Protein AF-A0A2N5A9V5-F1 (afdb_monomer_lite)

Sequence (189 aa):
NNNYSNNHGIEGLDANLAVIERRRASVHALLTTLLLAQGTPMLLAGDEQGHSQHGNNNAYCQDNALTWLDWRQANPGLTAFTAALIHLRRRIPALTRNRWWQEGDGNVRWLNRNAQPLTAGEWQQGAACMQIQLSDRWLLTLNATAEVVDMVLPEGEWRAVPPFAGEDNPVIMAVWHGPAHGVCVFQRS

Structure (mmCIF, N/CA/C/O backbone):
data_AF-A0A2N5A9V5-F1
#
_entry.id   AF-A0A2N5A9V5-F1
#
loop_
_atom_site.group_PDB
_atom_site.id
_atom_site.type_symbol
_atom_site.label_atom_id
_atom_site.label_alt_id
_atom_site.label_comp_id
_atom_site.label_asym_id
_atom_site.label_entity_id
_atom_site.label_seq_id
_atom_site.pdbx_PDB_ins_code
_atom_site.Cartn_x
_atom_site.Cartn_y
_atom_site.Cartn_z
_atom_site.occupancy
_atom_site.B_iso_or_equiv
_atom_site.auth_seq_id
_atom_site.auth_comp_id
_atom_site.auth_asym_id
_atom_site.auth_atom_id
_atom_site.pdbx_PDB_model_num
ATOM 1 N N . ASN A 1 1 ? 3.717 18.603 -16.916 1.00 51.59 1 ASN A N 1
ATOM 2 C CA . ASN A 1 1 ? 4.355 17.274 -16.885 1.00 51.59 1 ASN A CA 1
ATOM 3 C C . ASN A 1 1 ? 4.807 17.019 -15.455 1.00 51.59 1 ASN A C 1
ATOM 5 O O . ASN A 1 1 ? 5.891 17.451 -15.100 1.00 51.59 1 ASN A O 1
ATOM 9 N N . ASN A 1 2 ? 3.939 16.441 -14.617 1.00 86.75 2 ASN A N 1
ATOM 10 C CA . ASN A 1 2 ? 4.207 16.203 -13.193 1.00 86.75 2 ASN A CA 1
ATOM 11 C C . ASN A 1 2 ? 3.883 14.737 -12.880 1.00 86.75 2 ASN A C 1
ATOM 13 O O . ASN A 1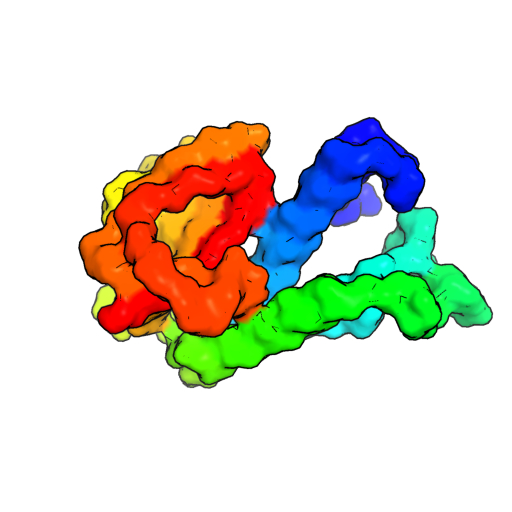 2 ? 2.712 14.380 -12.801 1.00 86.75 2 ASN A O 1
ATOM 17 N N . ASN A 1 3 ? 4.909 13.897 -12.729 1.00 92.62 3 ASN A N 1
ATOM 18 C CA . ASN A 1 3 ? 4.742 12.468 -12.439 1.00 92.62 3 ASN A CA 1
ATOM 19 C C . ASN A 1 3 ? 4.599 12.157 -10.945 1.00 92.62 3 ASN A C 1
ATOM 21 O O . ASN A 1 3 ? 4.159 11.065 -10.609 1.00 92.62 3 ASN A O 1
ATOM 25 N N . TYR A 1 4 ? 4.996 13.084 -10.063 1.00 95.75 4 TYR A N 1
ATOM 26 C CA . TYR A 1 4 ? 5.071 12.860 -8.610 1.00 95.75 4 TYR A CA 1
ATOM 27 C C . TYR A 1 4 ? 5.846 11.577 -8.234 1.00 95.75 4 TYR A C 1
ATOM 29 O O . TYR A 1 4 ? 5.558 10.928 -7.234 1.00 95.75 4 TYR A O 1
ATOM 37 N N . SER A 1 5 ? 6.837 11.212 -9.055 1.00 96.19 5 SER A N 1
ATOM 38 C CA . SER A 1 5 ?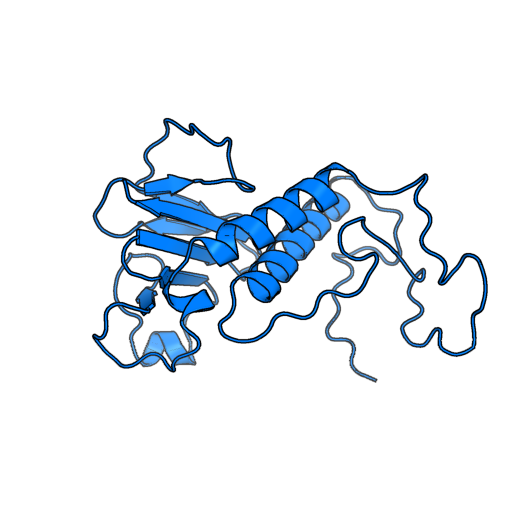 7.684 10.032 -8.890 1.00 96.19 5 SER A CA 1
ATOM 39 C C . SER A 1 5 ? 8.911 10.324 -8.026 1.00 96.19 5 SER A C 1
ATOM 41 O O . SER A 1 5 ? 9.395 11.454 -7.974 1.00 96.19 5 SER A O 1
ATOM 43 N N . ASN A 1 6 ? 9.472 9.282 -7.412 1.00 96.44 6 ASN A N 1
ATOM 44 C CA . ASN A 1 6 ? 10.742 9.336 -6.692 1.00 96.44 6 ASN A CA 1
ATOM 45 C C . ASN A 1 6 ? 11.619 8.156 -7.135 1.00 96.44 6 ASN A C 1
ATOM 47 O O . ASN A 1 6 ? 11.206 7.005 -7.029 1.00 96.44 6 ASN A O 1
ATOM 51 N N . ASN A 1 7 ? 12.826 8.425 -7.637 1.00 96.94 7 ASN A N 1
ATOM 52 C CA . ASN A 1 7 ? 13.757 7.389 -8.102 1.00 96.94 7 ASN A CA 1
ATOM 53 C C . ASN A 1 7 ? 14.582 6.757 -6.956 1.00 96.94 7 ASN A C 1
ATOM 55 O O . ASN A 1 7 ? 15.383 5.845 -7.181 1.00 96.94 7 ASN A O 1
ATOM 59 N N . HIS A 1 8 ? 14.365 7.214 -5.717 1.00 96.44 8 HIS A N 1
ATOM 60 C CA . HIS A 1 8 ? 15.070 6.811 -4.498 1.00 96.44 8 HIS A CA 1
ATOM 61 C C . HIS A 1 8 ? 16.584 7.098 -4.521 1.00 96.44 8 HIS A C 1
ATOM 63 O O . HIS A 1 8 ? 17.344 6.511 -3.747 1.00 96.44 8 HIS A O 1
ATOM 69 N N . GLY A 1 9 ? 17.021 8.035 -5.367 1.00 96.38 9 GLY A N 1
ATOM 70 C CA . GLY A 1 9 ? 18.383 8.569 -5.424 1.00 96.38 9 GLY A CA 1
ATOM 71 C C . GLY A 1 9 ? 19.232 8.089 -6.603 1.00 96.38 9 GLY A C 1
ATOM 72 O O . GLY A 1 9 ? 20.320 8.621 -6.794 1.00 96.38 9 GLY A O 1
ATOM 73 N N . ILE A 1 10 ? 18.768 7.114 -7.392 1.00 97.62 10 ILE A N 1
ATOM 74 C CA . ILE A 1 10 ? 19.461 6.624 -8.597 1.00 97.62 10 ILE A CA 1
ATOM 75 C C . ILE A 1 10 ? 18.451 6.590 -9.744 1.00 97.62 10 ILE A C 1
ATOM 77 O O . ILE A 1 10 ? 17.345 6.099 -9.556 1.00 97.62 10 ILE A O 1
ATOM 81 N N . GLU A 1 11 ? 18.802 7.116 -10.914 1.00 97.69 11 GLU A N 1
ATOM 82 C CA . GLU A 1 11 ? 17.937 7.077 -12.100 1.00 97.69 11 GLU A CA 1
ATOM 83 C C . GLU A 1 11 ? 17.996 5.701 -12.781 1.00 97.69 11 GLU A C 1
ATOM 85 O O . GLU A 1 11 ? 19.065 5.101 -12.872 1.00 97.69 11 GLU A O 1
ATOM 90 N N . GLY A 1 12 ? 16.859 5.203 -13.277 1.00 96.31 12 GLY A N 1
ATOM 91 C CA . GLY A 1 12 ? 16.775 3.896 -13.941 1.00 96.31 12 GLY A CA 1
ATOM 92 C C . GLY A 1 12 ? 16.610 2.695 -12.997 1.00 96.31 12 GLY A C 1
ATOM 93 O O . GLY A 1 12 ? 16.495 2.831 -11.774 1.00 96.31 12 GLY A O 1
ATOM 94 N N . LEU A 1 13 ? 16.531 1.495 -13.588 1.00 95.06 13 LEU A N 1
ATOM 95 C CA . LEU A 1 13 ? 16.258 0.243 -12.866 1.00 95.06 13 LEU A CA 1
ATOM 96 C C . LEU A 1 13 ? 17.477 -0.272 -12.092 1.00 95.06 13 LEU A C 1
ATOM 98 O O . LEU A 1 13 ? 17.318 -0.727 -10.959 1.00 95.06 13 LEU A O 1
ATOM 102 N N . ASP A 1 14 ? 18.671 -0.144 -12.670 1.00 95.81 14 ASP A N 1
ATOM 103 C CA . ASP A 1 14 ? 19.914 -0.619 -12.070 1.00 95.81 14 ASP A CA 1
ATOM 104 C C . ASP A 1 14 ? 20.310 0.247 -10.874 1.00 95.81 14 ASP A C 1
ATOM 106 O O . ASP A 1 14 ? 20.509 1.458 -10.982 1.00 95.81 14 ASP A O 1
ATOM 110 N N . ALA A 1 15 ? 20.419 -0.376 -9.705 1.00 96.56 15 ALA A N 1
ATOM 111 C CA . ALA A 1 15 ? 20.756 0.313 -8.472 1.00 96.56 15 ALA A CA 1
ATOM 112 C C . ALA A 1 15 ? 21.386 -0.645 -7.455 1.00 96.56 15 ALA A C 1
ATOM 114 O O . ALA A 1 15 ? 21.300 -1.867 -7.573 1.00 96.56 15 ALA A O 1
ATOM 115 N N . ASN A 1 16 ? 22.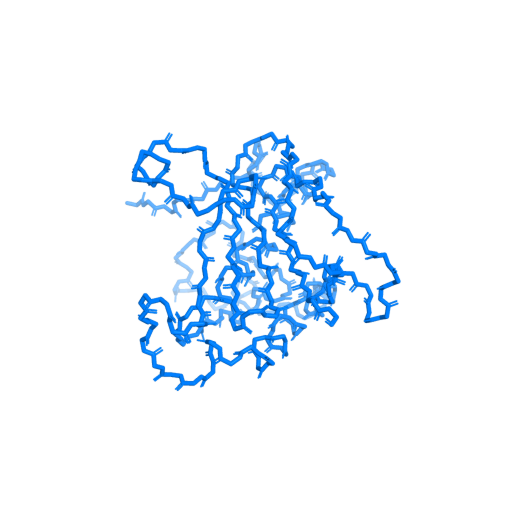008 -0.085 -6.417 1.00 97.75 16 ASN A N 1
ATOM 116 C CA . ASN A 1 16 ? 22.479 -0.887 -5.292 1.00 97.75 16 ASN A CA 1
ATOM 117 C C . ASN A 1 16 ? 21.303 -1.465 -4.478 1.00 97.75 16 ASN A C 1
ATOM 119 O O . ASN A 1 16 ? 20.179 -0.956 -4.519 1.00 97.75 16 ASN A O 1
ATOM 123 N N . LEU A 1 17 ? 21.585 -2.507 -3.689 1.00 97.12 17 LEU A N 1
ATOM 124 C CA . LEU A 1 17 ? 20.574 -3.212 -2.896 1.00 97.12 17 LEU A CA 1
ATOM 125 C C . LEU A 1 17 ? 19.780 -2.268 -1.976 1.00 97.12 17 LEU A C 1
ATOM 127 O O . LEU A 1 17 ? 18.565 -2.383 -1.887 1.00 97.12 17 LEU A O 1
ATOM 131 N N . ALA A 1 18 ? 20.432 -1.282 -1.354 1.00 96.06 18 ALA A N 1
ATOM 132 C CA . ALA A 1 18 ? 19.762 -0.338 -0.459 1.00 96.06 18 ALA A CA 1
ATOM 133 C C . ALA A 1 18 ? 18.699 0.523 -1.174 1.00 96.06 18 ALA A C 1
ATOM 135 O O . ALA A 1 18 ? 17.658 0.842 -0.600 1.00 96.06 18 ALA A O 1
ATOM 136 N N . VAL A 1 19 ? 18.929 0.909 -2.431 1.00 96.75 19 VAL A N 1
ATOM 137 C CA . VAL A 1 19 ? 17.927 1.612 -3.249 1.00 96.75 19 VAL A CA 1
ATOM 138 C C . VAL A 1 19 ? 16.804 0.663 -3.667 1.00 96.75 19 VAL A C 1
ATOM 140 O O . VAL A 1 19 ? 15.638 1.044 -3.574 1.00 96.75 19 VAL A O 1
ATOM 143 N N . ILE A 1 20 ? 17.132 -0.570 -4.064 1.00 96.69 20 ILE A N 1
ATOM 144 C CA . ILE A 1 20 ? 16.143 -1.588 -4.453 1.00 96.69 20 ILE A CA 1
ATOM 145 C C . ILE A 1 20 ? 15.184 -1.899 -3.296 1.00 96.69 20 ILE A C 1
ATOM 147 O O . ILE A 1 20 ? 13.972 -1.913 -3.499 1.00 96.69 20 ILE A O 1
ATOM 151 N N . GLU A 1 21 ? 15.695 -2.083 -2.078 1.00 95.69 21 GLU A N 1
ATOM 152 C CA . GLU A 1 21 ? 14.867 -2.356 -0.896 1.00 95.69 21 GLU A CA 1
ATOM 153 C C . GLU A 1 21 ? 13.947 -1.178 -0.546 1.00 95.69 21 GLU A C 1
ATOM 155 O O . GLU A 1 21 ? 12.766 -1.376 -0.258 1.00 95.69 21 GLU A O 1
ATOM 160 N N . ARG A 1 22 ? 14.438 0.066 -0.651 1.00 95.81 22 ARG A N 1
ATOM 161 C CA . ARG A 1 22 ? 13.599 1.259 -0.438 1.00 95.81 22 ARG A CA 1
ATOM 162 C C . ARG A 1 22 ? 12.501 1.392 -1.494 1.00 95.81 22 ARG A C 1
ATOM 164 O O . ARG A 1 22 ? 11.366 1.700 -1.144 1.00 95.81 22 ARG A O 1
ATOM 171 N N . ARG A 1 23 ? 12.810 1.114 -2.766 1.00 96.94 23 ARG A N 1
ATOM 172 C CA . ARG A 1 23 ? 11.806 1.070 -3.843 1.00 96.94 23 ARG A CA 1
ATOM 173 C C . ARG A 1 23 ? 10.769 -0.018 -3.578 1.00 96.94 23 ARG A C 1
ATOM 175 O O . ARG A 1 23 ? 9.580 0.249 -3.702 1.00 96.94 23 ARG A O 1
ATOM 182 N N . ARG A 1 24 ? 11.197 -1.215 -3.155 1.00 96.38 24 ARG A N 1
ATOM 183 C CA . ARG A 1 24 ? 10.288 -2.314 -2.788 1.00 96.38 24 ARG A CA 1
ATOM 184 C C . ARG A 1 24 ? 9.338 -1.902 -1.665 1.00 96.38 24 ARG A C 1
ATOM 186 O O . ARG A 1 24 ? 8.142 -2.146 -1.780 1.00 96.38 24 ARG A O 1
ATOM 193 N N . ALA A 1 25 ? 9.845 -1.242 -0.622 1.00 95.81 25 ALA A N 1
ATOM 194 C CA . ALA A 1 25 ? 9.013 -0.734 0.467 1.00 95.81 25 ALA A CA 1
ATOM 195 C C . ALA A 1 25 ? 7.935 0.238 -0.042 1.00 95.81 25 ALA A C 1
ATOM 197 O O . ALA A 1 25 ? 6.759 0.073 0.282 1.00 95.81 25 ALA A O 1
ATOM 198 N N . SER A 1 26 ? 8.299 1.187 -0.911 1.00 96.69 26 SER A N 1
ATOM 199 C CA . SER A 1 26 ? 7.331 2.114 -1.509 1.00 96.69 26 SER A CA 1
ATOM 200 C C . SER A 1 26 ? 6.347 1.438 -2.464 1.00 96.69 26 SER A C 1
ATOM 202 O O . SER A 1 26 ? 5.168 1.775 -2.435 1.00 96.69 26 SER A O 1
ATOM 204 N N . VAL A 1 27 ? 6.775 0.449 -3.254 1.00 97.88 27 VAL A N 1
ATOM 205 C CA . VAL A 1 27 ? 5.871 -0.362 -4.090 1.00 97.88 27 VAL A CA 1
ATOM 206 C C . VAL A 1 27 ? 4.843 -1.086 -3.219 1.00 97.88 27 VAL A C 1
ATOM 208 O O . VAL A 1 27 ? 3.646 -1.006 -3.488 1.00 97.88 27 VAL A O 1
ATOM 211 N N . HIS A 1 28 ? 5.278 -1.731 -2.133 1.00 98.06 28 HIS A N 1
ATOM 212 C CA . HIS A 1 28 ? 4.368 -2.376 -1.186 1.00 98.06 28 HIS A CA 1
ATOM 213 C C . HIS A 1 28 ? 3.408 -1.366 -0.540 1.00 98.06 28 HIS A C 1
ATOM 215 O O . HIS A 1 28 ? 2.215 -1.652 -0.426 1.00 98.06 28 HIS A O 1
ATOM 221 N N . ALA A 1 29 ? 3.888 -0.176 -0.165 1.00 98.12 29 ALA A N 1
ATOM 222 C CA . ALA A 1 29 ? 3.056 0.891 0.389 1.00 98.12 29 ALA A CA 1
ATOM 223 C C . ALA A 1 29 ? 1.998 1.398 -0.602 1.00 98.12 29 ALA A C 1
ATOM 225 O O . ALA A 1 29 ? 0.825 1.523 -0.239 1.00 98.12 29 ALA A O 1
ATOM 226 N N . LEU A 1 30 ? 2.377 1.626 -1.862 1.00 98.50 30 LEU A N 1
ATOM 227 C CA . LEU A 1 30 ? 1.472 2.076 -2.920 1.00 98.50 30 LEU A CA 1
ATOM 228 C C . LEU A 1 30 ? 0.416 1.015 -3.254 1.00 98.50 30 LEU A C 1
ATOM 230 O O . LEU A 1 30 ? -0.772 1.334 -3.282 1.00 98.50 30 LEU A O 1
ATOM 234 N N . LEU A 1 31 ? 0.816 -0.251 -3.419 1.00 98.81 31 LEU A N 1
ATOM 235 C CA . LEU A 1 31 ? -0.113 -1.361 -3.662 1.00 98.81 31 LEU A CA 1
ATOM 236 C C . LEU A 1 31 ? -1.081 -1.567 -2.494 1.00 98.81 31 LEU A C 1
ATOM 238 O O . LEU A 1 31 ? -2.276 -1.763 -2.709 1.00 98.81 31 LEU A O 1
ATOM 242 N N . THR A 1 32 ? -0.588 -1.482 -1.256 1.00 98.75 32 THR A N 1
ATOM 243 C CA . THR A 1 32 ? -1.434 -1.597 -0.059 1.00 98.75 32 THR A CA 1
ATOM 244 C C . THR A 1 32 ? -2.447 -0.462 -0.001 1.00 98.75 32 THR A C 1
ATOM 246 O O . THR A 1 32 ? -3.629 -0.709 0.225 1.00 98.75 32 THR A O 1
ATOM 249 N N . THR A 1 33 ? -2.008 0.770 -0.267 1.00 98.50 33 THR A N 1
ATOM 250 C CA . THR A 1 33 ? -2.886 1.946 -0.301 1.00 98.50 33 THR A CA 1
ATOM 251 C C . THR A 1 33 ? -3.965 1.794 -1.372 1.00 98.50 33 THR A C 1
ATOM 253 O O . THR A 1 33 ? -5.145 1.952 -1.071 1.00 98.50 33 THR A O 1
ATOM 256 N N . LEU A 1 34 ? -3.588 1.412 -2.598 1.00 98.75 34 LEU A N 1
ATOM 257 C CA . LEU A 1 34 ? -4.522 1.177 -3.702 1.00 98.75 34 LEU A CA 1
ATOM 258 C C . LEU A 1 34 ? -5.566 0.112 -3.345 1.00 98.75 34 LEU A C 1
ATOM 260 O O . LEU A 1 34 ? -6.767 0.334 -3.491 1.00 98.75 34 LEU A O 1
ATOM 264 N N . LEU A 1 35 ? -5.113 -1.055 -2.887 1.00 98.81 35 LEU A N 1
ATOM 265 C CA . LEU A 1 35 ? -5.972 -2.225 -2.713 1.00 98.81 35 LEU A CA 1
ATOM 266 C C . LEU A 1 35 ? -6.780 -2.196 -1.414 1.00 98.81 35 LEU A C 1
ATOM 268 O O . LEU A 1 35 ? -7.804 -2.878 -1.332 1.00 98.81 35 LEU A O 1
ATOM 272 N N . LEU A 1 36 ? -6.380 -1.408 -0.413 1.00 98.75 36 LEU A N 1
ATOM 273 C CA . LEU A 1 36 ? -7.073 -1.313 0.876 1.00 98.75 36 LEU A CA 1
ATOM 274 C C . LEU A 1 36 ? -7.785 0.030 1.114 1.00 98.75 36 LEU A C 1
ATOM 276 O O . LEU A 1 36 ? -8.416 0.198 2.154 1.00 98.75 36 LEU A O 1
ATOM 280 N N . ALA A 1 37 ? -7.788 0.950 0.145 1.00 98.31 37 ALA A N 1
ATOM 281 C CA . ALA A 1 37 ? -8.641 2.140 0.183 1.00 98.31 37 ALA A CA 1
ATOM 282 C C . ALA A 1 37 ? -10.132 1.802 -0.025 1.00 98.31 37 ALA A C 1
ATOM 284 O O . ALA A 1 37 ? -10.493 0.807 -0.667 1.00 98.31 37 ALA A O 1
ATOM 285 N N . GLN A 1 38 ? -11.035 2.636 0.496 1.00 98.31 38 GLN A N 1
ATOM 286 C CA . GLN A 1 38 ? -12.462 2.550 0.166 1.00 98.31 38 GLN A CA 1
ATOM 287 C C . GLN A 1 38 ? -12.688 2.901 -1.312 1.00 98.31 38 GLN A C 1
ATOM 289 O O . GLN A 1 38 ? -12.066 3.820 -1.835 1.00 98.31 38 GLN A O 1
ATOM 294 N N . GLY A 1 39 ? -13.594 2.183 -1.981 1.00 97.56 39 GLY A N 1
ATOM 295 C CA . GLY A 1 39 ? -13.926 2.397 -3.393 1.00 97.56 39 GLY A CA 1
ATOM 296 C C . GLY A 1 39 ? -13.654 1.171 -4.265 1.00 97.56 39 GLY A C 1
ATOM 297 O O . GLY A 1 39 ? -13.566 0.045 -3.766 1.00 97.56 39 GLY A O 1
ATOM 298 N N . THR A 1 40 ? -13.536 1.392 -5.574 1.00 98.31 40 THR A N 1
ATOM 299 C CA . THR A 1 40 ? -13.241 0.338 -6.555 1.00 98.31 40 THR A CA 1
ATOM 300 C C . THR A 1 40 ? -11.776 0.450 -6.979 1.00 98.31 40 THR A C 1
ATOM 302 O O . THR A 1 40 ? -11.453 1.366 -7.735 1.00 98.31 40 THR A O 1
ATOM 305 N N . PRO A 1 41 ? -10.876 -0.424 -6.491 1.00 98.56 41 PRO A N 1
ATOM 306 C CA . PRO A 1 41 ? -9.476 -0.387 -6.893 1.00 98.56 41 PRO A CA 1
ATOM 307 C C . PRO A 1 41 ? -9.324 -0.839 -8.350 1.00 98.56 41 PRO A C 1
ATOM 309 O O . PRO A 1 41 ? -9.962 -1.801 -8.777 1.00 98.56 41 PRO A O 1
ATOM 312 N N . MET A 1 42 ? -8.443 -0.170 -9.090 1.00 98.75 42 MET A N 1
ATOM 313 C CA . MET A 1 42 ? -8.048 -0.545 -10.447 1.00 98.75 42 MET A CA 1
ATOM 314 C C . MET A 1 42 ? -6.534 -0.740 -10.468 1.00 98.75 42 MET A C 1
ATOM 316 O O . MET A 1 42 ? -5.792 0.193 -10.178 1.00 98.75 42 MET A O 1
ATOM 320 N N . LEU A 1 43 ? -6.096 -1.958 -10.779 1.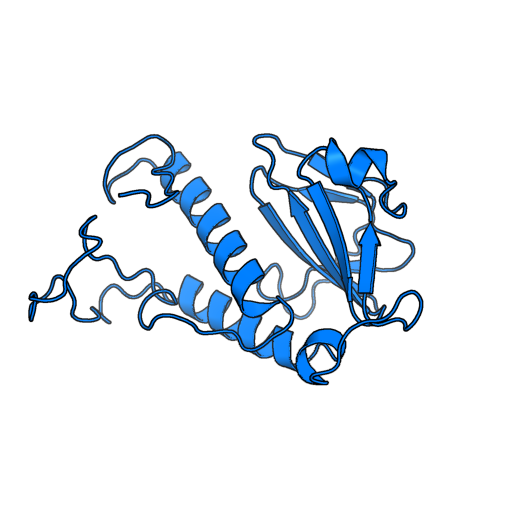00 98.75 43 LEU A N 1
ATOM 321 C CA . LEU A 1 43 ? -4.686 -2.325 -10.879 1.00 98.75 43 LEU A CA 1
ATOM 322 C C . LEU A 1 43 ? -4.270 -2.332 -12.353 1.00 98.75 43 LEU A C 1
ATOM 324 O O . LEU A 1 43 ? -4.981 -2.901 -13.185 1.00 98.75 43 LEU A O 1
ATOM 328 N N . LEU A 1 44 ? -3.137 -1.707 -12.672 1.00 98.69 44 LEU A N 1
ATOM 329 C CA . LEU A 1 44 ? -2.546 -1.772 -14.005 1.00 98.69 44 LEU A CA 1
ATOM 330 C C . LEU A 1 44 ? -1.886 -3.142 -14.196 1.00 98.69 44 LEU A C 1
ATOM 332 O O . LEU A 1 44 ? -1.077 -3.559 -13.373 1.00 98.69 44 LEU A O 1
ATOM 336 N N . ALA A 1 45 ? -2.224 -3.834 -15.285 1.00 98.56 45 ALA A N 1
ATOM 337 C CA . ALA A 1 45 ? -1.630 -5.132 -15.583 1.00 98.56 45 ALA A CA 1
ATOM 338 C C . ALA A 1 45 ? -0.105 -5.012 -15.724 1.00 98.56 45 ALA A C 1
ATOM 340 O O . ALA A 1 45 ? 0.389 -4.186 -16.495 1.00 98.56 45 ALA A O 1
ATOM 341 N N . GLY A 1 46 ? 0.625 -5.851 -14.992 1.00 98.25 46 GLY A N 1
ATOM 342 C CA . GLY A 1 46 ? 2.082 -5.846 -14.942 1.00 98.25 46 GLY A CA 1
ATOM 343 C C . GLY A 1 46 ? 2.660 -5.240 -13.660 1.00 98.25 46 GLY A C 1
ATOM 344 O O . GLY A 1 46 ? 3.775 -5.612 -13.281 1.00 98.25 46 GLY A O 1
ATOM 345 N N . ASP A 1 47 ? 1.926 -4.373 -12.956 1.00 98.56 47 ASP A N 1
ATOM 346 C CA . ASP A 1 47 ? 2.392 -3.789 -11.688 1.00 98.56 47 ASP A CA 1
ATOM 347 C C . ASP A 1 47 ? 2.598 -4.873 -10.619 1.00 98.56 47 ASP A C 1
ATOM 349 O O . ASP A 1 47 ? 3.540 -4.809 -9.830 1.00 98.56 47 ASP A O 1
ATOM 353 N N . GLU A 1 48 ? 1.782 -5.929 -10.642 1.00 98.62 48 GLU A N 1
ATOM 354 C CA . GLU A 1 48 ? 1.880 -7.086 -9.749 1.00 98.62 48 GLU A CA 1
ATOM 355 C C . GLU A 1 48 ? 3.153 -7.918 -9.942 1.00 98.62 48 GLU A C 1
ATOM 357 O O . GLU A 1 48 ? 3.458 -8.775 -9.117 1.00 98.62 48 GLU A O 1
ATOM 362 N N . GLN A 1 49 ? 3.897 -7.704 -11.025 1.00 97.38 49 GLN A N 1
ATOM 363 C CA . GLN A 1 49 ? 5.114 -8.455 -11.342 1.00 97.38 49 GLN A CA 1
ATOM 364 C C . GLN A 1 49 ? 6.340 -7.560 -11.556 1.00 97.38 49 GLN A C 1
ATOM 366 O O . GLN A 1 49 ? 7.420 -8.083 -11.823 1.00 97.38 49 GLN A O 1
ATOM 371 N N . GLY A 1 50 ? 6.195 -6.238 -11.400 1.00 97.25 50 GLY A N 1
ATOM 372 C CA . GLY A 1 50 ? 7.285 -5.272 -11.555 1.00 97.25 50 GLY A CA 1
ATOM 373 C C . GLY A 1 50 ? 7.568 -4.880 -13.006 1.00 97.25 50 GLY A C 1
ATOM 374 O O . GLY A 1 50 ? 8.720 -4.626 -13.353 1.00 97.25 50 GLY A O 1
ATOM 375 N N . HIS A 1 51 ? 6.538 -4.852 -13.857 1.00 97.88 51 HIS A N 1
ATOM 376 C CA . HIS A 1 51 ? 6.648 -4.385 -15.239 1.00 97.88 51 HIS A CA 1
ATOM 377 C C . HIS A 1 51 ? 7.203 -2.952 -15.310 1.00 97.88 51 HIS A C 1
ATOM 379 O O . HIS A 1 51 ? 6.885 -2.099 -14.483 1.00 97.88 51 HIS A O 1
ATOM 385 N N . SER A 1 52 ? 8.036 -2.680 -16.315 1.00 97.06 52 SER A N 1
ATOM 386 C CA . SER A 1 52 ? 8.680 -1.383 -16.501 1.00 97.06 52 SER A CA 1
ATOM 387 C C . SER A 1 52 ? 8.670 -0.973 -17.964 1.00 97.06 52 SER A C 1
ATOM 389 O O . SER A 1 52 ? 9.059 -1.742 -18.833 1.00 97.06 52 SER A O 1
ATOM 391 N N . GLN A 1 53 ? 8.330 0.291 -18.208 1.00 97.81 53 GLN A N 1
ATOM 392 C CA . GLN A 1 53 ? 8.489 0.951 -19.507 1.00 97.81 53 GLN A CA 1
ATOM 393 C C . GLN A 1 53 ? 9.810 1.736 -19.589 1.00 97.81 53 GLN A C 1
ATOM 395 O O . GLN A 1 53 ? 9.915 2.717 -20.323 1.00 97.81 53 GLN A O 1
ATOM 400 N N . HIS A 1 54 ? 10.814 1.359 -18.786 1.00 96.94 54 HIS A N 1
ATOM 401 C CA . HIS A 1 54 ? 12.153 1.967 -18.755 1.00 96.94 54 HIS A CA 1
ATOM 402 C C . HIS A 1 54 ? 12.144 3.507 -18.659 1.00 96.94 54 HIS A C 1
ATOM 404 O O . HIS A 1 54 ? 12.946 4.193 -19.287 1.00 96.94 54 HIS A O 1
ATOM 410 N N . GLY A 1 55 ? 11.215 4.057 -17.870 1.00 96.88 55 GLY A N 1
ATOM 411 C CA . GLY A 1 55 ? 11.063 5.501 -17.659 1.00 96.88 55 GLY A CA 1
ATOM 412 C C . GLY A 1 55 ? 10.180 6.220 -18.685 1.00 96.88 55 GLY A C 1
ATOM 413 O O . GLY A 1 55 ? 9.863 7.393 -18.491 1.00 96.88 55 GLY A O 1
ATOM 414 N N . ASN A 1 56 ? 9.723 5.544 -19.744 1.00 97.44 56 ASN A N 1
ATOM 415 C CA . ASN A 1 56 ? 8.737 6.108 -20.660 1.00 97.44 56 ASN A CA 1
ATOM 416 C C . ASN A 1 56 ? 7.357 6.145 -19.982 1.00 97.44 56 ASN A C 1
ATOM 418 O O . ASN A 1 56 ? 6.788 5.106 -19.678 1.00 97.44 56 ASN A O 1
ATOM 422 N N . ASN A 1 57 ? 6.814 7.340 -19.749 1.00 96.81 57 ASN A N 1
ATOM 423 C CA . ASN A 1 57 ? 5.497 7.543 -19.134 1.00 96.81 57 ASN A CA 1
ATOM 424 C C . ASN A 1 57 ? 4.372 7.776 -20.165 1.00 96.81 57 ASN A C 1
ATOM 426 O O . ASN A 1 57 ? 3.258 8.140 -19.791 1.00 96.81 57 ASN A O 1
ATOM 430 N N . ASN A 1 58 ? 4.674 7.627 -21.457 1.00 97.31 58 ASN A N 1
ATOM 431 C CA . ASN A 1 58 ? 3.767 7.910 -22.563 1.00 97.31 58 ASN A CA 1
ATOM 432 C C . ASN A 1 58 ? 4.017 6.949 -23.742 1.00 97.31 58 ASN A C 1
ATOM 434 O O . ASN A 1 58 ? 4.214 7.366 -24.885 1.00 97.31 58 ASN A O 1
ATOM 438 N N . ALA A 1 59 ? 4.030 5.642 -23.471 1.00 96.50 59 ALA A N 1
ATOM 439 C CA . ALA A 1 59 ? 4.345 4.596 -24.449 1.00 96.50 59 ALA A CA 1
ATOM 440 C C . ALA A 1 59 ? 3.196 4.279 -25.440 1.00 96.50 59 ALA A C 1
ATOM 442 O O . ALA A 1 59 ? 3.054 3.149 -25.895 1.00 96.50 59 ALA A O 1
ATOM 443 N N . TYR A 1 60 ? 2.367 5.267 -25.796 1.00 97.62 60 TYR A N 1
ATOM 444 C CA . TYR A 1 60 ? 1.126 5.069 -26.562 1.00 97.62 60 TYR A CA 1
ATOM 445 C C . TYR A 1 60 ? 1.335 4.504 -27.979 1.00 97.62 60 TYR A C 1
ATOM 447 O O . TYR A 1 60 ? 0.459 3.828 -28.508 1.00 97.62 60 TYR A O 1
ATOM 455 N N . CYS A 1 61 ? 2.479 4.792 -28.605 1.00 97.62 61 CYS A N 1
ATOM 456 C CA . CYS A 1 61 ? 2.825 4.351 -29.960 1.00 97.62 61 CYS A CA 1
ATOM 457 C C . CYS A 1 61 ? 3.805 3.168 -29.980 1.00 97.62 61 CYS A C 1
ATOM 459 O O . CYS A 1 61 ? 4.410 2.887 -31.013 1.00 97.62 61 CYS A O 1
ATOM 461 N N . GLN A 1 62 ? 4.011 2.513 -28.835 1.00 97.94 62 GLN A N 1
ATOM 462 C CA . GLN A 1 62 ? 5.011 1.466 -28.671 1.00 97.94 62 GLN A CA 1
ATOM 463 C C . GLN A 1 62 ? 4.328 0.099 -28.640 1.00 97.94 62 GLN A C 1
ATOM 465 O O . GLN A 1 62 ? 3.795 -0.313 -27.613 1.00 97.94 62 GLN A O 1
ATOM 470 N N . ASP A 1 63 ? 4.369 -0.605 -29.767 1.00 97.94 63 ASP A N 1
ATOM 471 C CA . ASP A 1 63 ? 4.007 -2.023 -29.856 1.00 97.94 63 ASP A CA 1
ATOM 472 C C . ASP A 1 63 ? 5.285 -2.868 -29.968 1.00 97.94 63 ASP A C 1
ATOM 474 O O . ASP A 1 63 ? 5.724 -3.233 -31.059 1.00 97.94 63 ASP A O 1
ATOM 478 N N . ASN A 1 64 ? 5.974 -3.052 -28.837 1.00 98.00 64 ASN A N 1
ATOM 479 C CA . ASN A 1 64 ? 7.234 -3.791 -28.748 1.00 98.00 64 ASN A CA 1
ATOM 480 C C . ASN A 1 64 ? 7.537 -4.207 -27.294 1.00 98.00 64 ASN A C 1
ATOM 482 O O . ASN A 1 64 ? 6.752 -3.968 -26.379 1.00 98.00 64 ASN A O 1
ATOM 486 N N . ALA A 1 65 ? 8.713 -4.802 -27.068 1.00 96.50 65 ALA A N 1
ATOM 487 C CA . ALA A 1 65 ? 9.154 -5.300 -25.763 1.00 96.50 65 ALA A CA 1
ATOM 488 C C . ALA A 1 65 ? 9.171 -4.253 -24.627 1.00 96.50 65 ALA A C 1
ATOM 490 O O . ALA A 1 65 ? 9.238 -4.644 -23.469 1.00 96.50 65 ALA A O 1
ATOM 491 N N . LEU A 1 66 ? 9.103 -2.950 -24.932 1.00 96.06 66 LEU A N 1
ATOM 492 C CA . LEU A 1 66 ? 8.957 -1.894 -23.926 1.00 96.06 66 LEU A CA 1
ATOM 493 C C . LEU A 1 66 ? 7.589 -1.918 -23.226 1.00 96.06 66 LEU A C 1
ATOM 495 O O . LEU A 1 66 ? 7.480 -1.449 -22.097 1.00 96.06 66 LEU A O 1
ATOM 499 N N . THR A 1 67 ? 6.540 -2.383 -23.910 1.00 97.31 67 THR A N 1
ATOM 500 C CA . THR A 1 67 ? 5.149 -2.356 -23.421 1.00 97.31 67 THR A CA 1
ATOM 501 C C . THR A 1 67 ? 4.551 -3.741 -23.219 1.00 97.31 67 THR A C 1
ATOM 503 O O . THR A 1 67 ? 3.573 -3.879 -22.484 1.00 97.31 67 THR A O 1
ATOM 506 N N . TRP A 1 68 ? 5.109 -4.768 -23.859 1.00 98.31 68 TRP A N 1
ATOM 507 C CA . TRP A 1 68 ? 4.679 -6.147 -23.664 1.00 98.31 68 TRP A CA 1
ATOM 508 C C . TRP A 1 68 ? 5.072 -6.662 -22.273 1.00 98.31 68 TRP A C 1
ATOM 510 O O . TRP A 1 68 ? 6.192 -6.464 -21.809 1.00 98.31 68 TRP A O 1
ATOM 520 N N . LEU A 1 69 ? 4.170 -7.405 -21.629 1.00 98.06 69 LEU A N 1
ATOM 521 C CA . LEU A 1 69 ? 4.444 -8.039 -20.339 1.00 98.06 69 LEU A CA 1
ATOM 522 C C . LEU A 1 69 ? 5.454 -9.190 -20.500 1.00 98.06 69 LEU A C 1
ATOM 524 O O . LEU A 1 69 ? 5.137 -10.223 -21.095 1.00 98.06 69 LEU A O 1
ATOM 528 N N . ASP A 1 70 ? 6.659 -9.042 -19.940 1.00 96.19 70 ASP A N 1
ATOM 529 C CA . ASP A 1 70 ? 7.684 -10.097 -19.945 1.00 96.19 70 ASP A CA 1
ATOM 530 C C . ASP A 1 70 ? 7.517 -11.065 -18.765 1.00 96.19 70 ASP A C 1
ATOM 532 O O . ASP A 1 70 ? 8.142 -10.933 -17.713 1.00 96.19 70 ASP A O 1
ATOM 536 N N . TRP A 1 71 ? 6.695 -12.094 -18.966 1.00 96.38 71 TRP A N 1
ATOM 537 C CA . TRP A 1 71 ? 6.418 -13.134 -17.968 1.00 96.38 71 TRP A CA 1
ATOM 538 C C . TRP A 1 71 ? 7.656 -13.907 -17.487 1.00 96.38 71 TRP A C 1
ATOM 540 O O . TRP A 1 71 ? 7.624 -14.508 -16.418 1.00 96.38 71 TRP A O 1
ATOM 550 N N . ARG A 1 72 ? 8.760 -13.907 -18.248 1.00 96.31 72 ARG A N 1
ATOM 551 C CA . ARG A 1 72 ? 9.997 -14.616 -17.864 1.00 96.31 72 ARG A CA 1
ATOM 552 C C . ARG A 1 72 ? 10.775 -13.883 -16.773 1.00 96.31 72 ARG A C 1
ATOM 554 O O . ARG A 1 72 ? 11.547 -14.517 -16.062 1.00 96.31 72 ARG A O 1
ATOM 561 N N . GLN A 1 73 ? 10.581 -12.570 -16.661 1.00 93.56 73 GLN A N 1
ATOM 562 C CA . GLN A 1 73 ? 11.206 -11.710 -15.651 1.00 93.56 73 GLN A CA 1
ATOM 563 C C . GLN A 1 73 ? 10.223 -11.295 -14.549 1.00 93.56 73 GLN A C 1
ATOM 565 O O . GLN A 1 73 ? 10.539 -10.434 -13.729 1.00 93.56 73 GLN A O 1
ATOM 570 N N . ALA A 1 74 ? 9.033 -11.901 -14.521 1.00 95.81 74 ALA A N 1
ATOM 571 C CA . ALA A 1 74 ? 8.019 -11.614 -13.521 1.00 95.81 74 ALA A CA 1
ATOM 572 C C . ALA A 1 74 ? 8.556 -11.854 -12.103 1.00 95.81 74 ALA A C 1
ATOM 574 O O . ALA A 1 74 ? 9.221 -12.856 -11.839 1.00 95.81 74 ALA A O 1
ATOM 575 N N . ASN A 1 75 ? 8.235 -10.952 -11.174 1.00 97.44 75 ASN A N 1
ATOM 576 C CA . ASN A 1 75 ? 8.553 -11.118 -9.760 1.00 97.44 75 ASN A CA 1
ATOM 577 C C . ASN A 1 75 ? 7.442 -11.915 -9.042 1.00 97.44 75 ASN A C 1
ATOM 579 O O . ASN A 1 75 ? 6.433 -11.319 -8.650 1.00 97.44 75 ASN A O 1
ATOM 583 N N . PRO A 1 76 ? 7.615 -13.230 -8.786 1.00 97.44 76 PRO A N 1
ATOM 584 C CA . PRO A 1 76 ? 6.571 -14.046 -8.166 1.00 97.44 76 PRO A CA 1
ATOM 585 C C . PRO A 1 76 ? 6.255 -13.614 -6.729 1.00 97.44 76 PRO A C 1
ATOM 587 O O . PRO A 1 76 ? 5.125 -13.778 -6.274 1.00 97.44 76 PRO A O 1
ATOM 590 N N . GLY A 1 77 ? 7.228 -13.034 -6.016 1.00 97.75 77 GLY A N 1
ATOM 591 C CA . GLY A 1 77 ? 7.026 -12.516 -4.665 1.00 97.75 77 GLY A CA 1
ATOM 592 C C . GLY A 1 77 ? 6.085 -11.313 -4.651 1.00 97.75 77 GLY A C 1
ATOM 593 O O . GLY A 1 77 ? 5.171 -11.261 -3.831 1.00 97.75 77 GLY A O 1
ATOM 594 N N . LEU A 1 78 ? 6.251 -10.385 -5.599 1.00 98.50 78 LEU A N 1
ATOM 595 C CA . LEU A 1 78 ? 5.349 -9.239 -5.748 1.00 98.50 78 LEU A CA 1
ATOM 596 C C . LEU A 1 78 ? 3.953 -9.675 -6.210 1.00 98.50 78 LEU A C 1
ATOM 598 O O . LEU A 1 78 ? 2.949 -9.132 -5.743 1.00 98.50 78 LEU A O 1
ATOM 602 N N . THR A 1 79 ? 3.876 -10.707 -7.053 1.00 98.62 79 THR A N 1
ATOM 603 C CA . THR A 1 79 ? 2.594 -11.262 -7.502 1.00 98.62 79 THR A CA 1
ATOM 604 C C . THR A 1 79 ? 1.848 -11.896 -6.334 1.00 98.62 79 THR A C 1
ATOM 606 O O . THR A 1 79 ? 0.670 -11.603 -6.125 1.00 98.62 79 THR A O 1
ATOM 609 N N . ALA A 1 80 ? 2.537 -12.692 -5.511 1.00 98.44 80 ALA A N 1
ATOM 610 C CA . ALA A 1 80 ? 1.972 -13.269 -4.295 1.00 98.44 80 ALA A CA 1
ATOM 611 C C . ALA A 1 80 ? 1.551 -12.188 -3.285 1.00 98.44 80 ALA A C 1
ATOM 613 O O . ALA A 1 80 ? 0.454 -12.262 -2.730 1.00 98.44 80 ALA A O 1
ATOM 614 N N . PHE A 1 81 ? 2.375 -11.151 -3.094 1.00 98.69 81 PHE A N 1
ATOM 615 C CA . PHE A 1 81 ? 2.058 -9.999 -2.245 1.00 98.69 81 PHE A CA 1
ATOM 616 C C . PHE A 1 81 ? 0.770 -9.298 -2.706 1.00 98.69 81 PHE A C 1
ATOM 618 O O . PHE A 1 81 ? -0.154 -9.086 -1.918 1.00 98.69 81 PHE A O 1
ATOM 625 N N . THR A 1 82 ? 0.670 -9.002 -4.002 1.00 98.88 82 THR A N 1
ATOM 626 C CA . THR A 1 82 ? -0.490 -8.328 -4.603 1.00 98.88 82 THR A CA 1
ATOM 627 C C . THR A 1 82 ? -1.749 -9.189 -4.507 1.00 98.88 82 THR A C 1
ATOM 629 O O . THR A 1 82 ? -2.811 -8.708 -4.103 1.00 98.88 82 THR A O 1
ATOM 632 N N . ALA A 1 83 ? -1.639 -10.488 -4.802 1.00 98.75 83 ALA A N 1
ATOM 633 C CA . ALA A 1 83 ? -2.743 -11.430 -4.672 1.00 98.75 83 ALA A CA 1
ATOM 634 C C . ALA A 1 83 ? -3.250 -11.512 -3.223 1.00 98.75 83 ALA A C 1
ATOM 636 O O . ALA A 1 83 ? -4.462 -11.440 -2.993 1.00 98.75 83 ALA A O 1
ATOM 637 N N . ALA A 1 84 ? -2.345 -11.595 -2.245 1.00 98.69 84 ALA A N 1
ATOM 638 C CA . ALA A 1 84 ? -2.695 -11.617 -0.829 1.00 98.69 84 ALA A CA 1
ATOM 639 C C . ALA A 1 84 ? -3.425 -10.335 -0.392 1.00 98.69 84 ALA A C 1
ATOM 641 O O . ALA A 1 84 ? -4.429 -10.434 0.311 1.00 98.69 84 ALA A O 1
ATOM 642 N N . LEU A 1 85 ? -3.013 -9.149 -0.862 1.00 98.88 85 LEU A N 1
ATOM 643 C CA . LEU A 1 85 ? -3.737 -7.894 -0.604 1.00 98.88 85 LEU A CA 1
ATOM 644 C C . LEU A 1 85 ? -5.166 -7.909 -1.167 1.00 98.88 85 LEU A C 1
ATOM 646 O O . LEU A 1 85 ? -6.103 -7.487 -0.486 1.00 98.88 85 LEU A O 1
ATOM 650 N N . ILE A 1 86 ? -5.362 -8.432 -2.382 1.00 98.81 86 ILE A N 1
ATOM 651 C CA . ILE A 1 86 ? -6.700 -8.575 -2.981 1.00 98.81 86 ILE A CA 1
ATOM 652 C C . ILE A 1 86 ? -7.573 -9.512 -2.132 1.00 98.81 86 ILE A C 1
ATOM 654 O O . ILE A 1 86 ? -8.742 -9.216 -1.879 1.00 98.81 86 ILE A O 1
ATOM 658 N N . HIS A 1 87 ? -7.021 -10.629 -1.654 1.00 98.56 87 HIS A N 1
ATOM 659 C CA . HIS A 1 87 ? -7.751 -11.579 -0.808 1.00 98.56 87 HIS A CA 1
ATOM 660 C C . HIS A 1 87 ? -8.054 -10.986 0.573 1.00 98.56 87 HIS A C 1
ATOM 662 O O . HIS A 1 87 ? -9.165 -11.143 1.084 1.00 98.56 87 HIS A O 1
ATOM 668 N N . LEU A 1 88 ? -7.104 -10.241 1.142 1.00 98.56 88 LEU A N 1
ATOM 669 C CA . LEU A 1 88 ? -7.268 -9.504 2.387 1.00 98.56 88 LEU A CA 1
ATOM 670 C C . LEU A 1 88 ? -8.401 -8.479 2.278 1.00 98.56 88 LEU A C 1
ATOM 672 O O . LEU A 1 88 ? -9.296 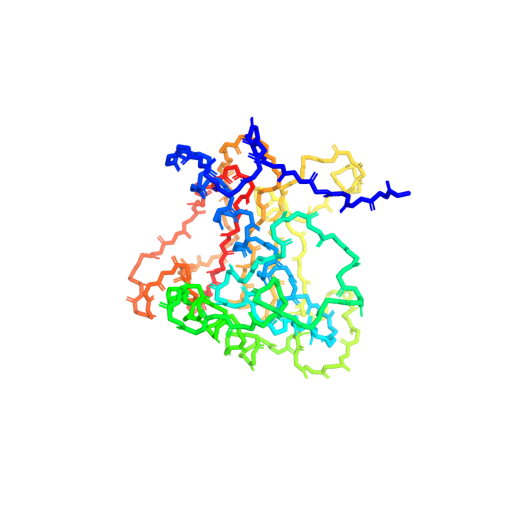-8.494 3.121 1.00 98.56 88 LEU A O 1
ATOM 676 N N . ARG A 1 89 ? -8.445 -7.670 1.208 1.00 98.69 89 ARG A N 1
ATOM 677 C CA . ARG A 1 89 ? -9.536 -6.710 0.956 1.00 98.69 89 ARG A CA 1
ATOM 678 C C . ARG A 1 89 ? -10.911 -7.360 1.097 1.00 98.69 89 ARG A C 1
ATOM 680 O O . ARG A 1 89 ? -11.797 -6.803 1.742 1.00 98.69 89 ARG A O 1
ATOM 687 N N . ARG A 1 90 ? -11.094 -8.551 0.516 1.00 98.31 90 ARG A N 1
ATOM 688 C CA . ARG A 1 90 ? -12.381 -9.272 0.516 1.00 98.31 90 ARG A CA 1
ATOM 689 C C . ARG A 1 90 ? -12.842 -9.674 1.921 1.00 98.31 90 ARG A C 1
ATOM 691 O O . ARG A 1 90 ? -14.035 -9.888 2.120 1.00 98.31 90 ARG A O 1
ATOM 698 N N . ARG A 1 91 ? -11.926 -9.743 2.891 1.00 97.88 91 ARG A N 1
ATOM 699 C CA . ARG A 1 91 ? -12.194 -10.086 4.297 1.00 97.88 91 ARG A CA 1
ATOM 700 C C . ARG A 1 91 ? -12.519 -8.871 5.175 1.00 97.88 91 ARG A C 1
ATOM 702 O O . ARG A 1 91 ? -12.881 -9.069 6.333 1.00 97.88 91 ARG A O 1
ATOM 709 N N . ILE A 1 92 ? -12.398 -7.641 4.664 1.00 98.50 92 ILE A N 1
ATOM 710 C CA . ILE A 1 92 ? -12.593 -6.401 5.433 1.00 98.50 92 ILE A CA 1
ATOM 711 C C . ILE A 1 92 ? -13.971 -5.795 5.097 1.00 98.50 92 ILE A C 1
ATOM 713 O O . ILE A 1 92 ? -14.132 -5.206 4.026 1.00 98.50 92 ILE A O 1
ATOM 717 N N . PRO A 1 93 ? -14.979 -5.886 5.992 1.00 97.94 93 PRO A N 1
ATOM 718 C CA . PRO A 1 93 ? -16.340 -5.420 5.705 1.00 97.94 93 PRO A CA 1
ATOM 719 C C . PRO A 1 93 ? -16.437 -3.938 5.326 1.00 97.94 93 PRO A C 1
ATOM 721 O O . PRO A 1 93 ? -17.194 -3.587 4.420 1.00 97.94 93 PRO A O 1
ATOM 724 N N . ALA A 1 94 ? -15.646 -3.075 5.971 1.00 98.19 94 ALA A N 1
ATOM 725 C CA . ALA A 1 94 ? -15.594 -1.641 5.674 1.00 98.19 94 ALA A CA 1
ATOM 726 C C . ALA A 1 94 ? -15.229 -1.338 4.208 1.00 98.19 94 ALA A C 1
ATOM 728 O O . ALA A 1 94 ? -15.592 -0.279 3.700 1.00 98.19 94 ALA A O 1
ATOM 729 N N . LEU A 1 95 ? -14.557 -2.266 3.517 1.00 98.50 95 LEU A N 1
ATOM 730 C CA . LEU A 1 95 ? -14.105 -2.110 2.132 1.00 98.50 95 LEU A CA 1
ATOM 731 C C . LEU A 1 95 ? -15.009 -2.807 1.106 1.00 98.50 95 LEU A C 1
ATOM 733 O O . LEU A 1 95 ? -14.925 -2.501 -0.081 1.00 98.50 95 LEU A O 1
ATOM 737 N N . THR A 1 96 ? -15.876 -3.727 1.535 1.00 97.62 96 THR A N 1
ATOM 738 C CA . THR A 1 96 ? -16.713 -4.546 0.636 1.00 97.62 96 THR A CA 1
ATOM 739 C C . THR A 1 96 ? -18.197 -4.199 0.683 1.00 97.62 96 THR A C 1
ATOM 741 O O . THR A 1 96 ? -18.917 -4.479 -0.271 1.00 97.62 96 THR A O 1
ATOM 744 N N . ARG A 1 97 ? -18.673 -3.547 1.752 1.00 95.69 97 ARG A N 1
ATOM 745 C CA . ARG A 1 97 ? -20.095 -3.193 1.924 1.00 95.69 97 ARG A CA 1
ATOM 746 C C . ARG A 1 97 ? -20.605 -2.095 0.984 1.00 95.69 97 ARG A C 1
ATOM 748 O O . ARG A 1 97 ? -21.814 -1.899 0.923 1.00 95.69 97 ARG A O 1
ATOM 755 N N . ASN A 1 98 ? -19.712 -1.385 0.288 1.00 95.69 98 ASN A N 1
ATOM 756 C CA . ASN A 1 98 ? -20.035 -0.283 -0.626 1.00 95.69 98 ASN A CA 1
ATOM 757 C C . ASN A 1 98 ? -20.992 0.763 -0.013 1.00 95.69 98 ASN A C 1
ATOM 759 O O . ASN A 1 98 ? -22.032 1.103 -0.576 1.00 95.69 98 ASN A O 1
ATOM 763 N N . ARG A 1 99 ? -20.659 1.234 1.193 1.00 95.88 99 ARG A N 1
ATOM 764 C CA . ARG A 1 99 ? -21.366 2.309 1.897 1.00 95.88 99 ARG A CA 1
ATOM 765 C C . ARG A 1 99 ? -20.359 3.306 2.436 1.00 95.88 99 ARG A C 1
ATOM 767 O O . ARG A 1 99 ? -19.283 2.893 2.864 1.00 95.88 99 ARG A O 1
ATOM 774 N N . TRP A 1 100 ? -20.736 4.580 2.446 1.00 98.00 100 TRP A N 1
ATOM 775 C CA . TRP A 1 100 ? -19.982 5.627 3.127 1.00 98.00 100 TRP A CA 1
ATOM 776 C C . TRP A 1 100 ? -19.840 5.311 4.613 1.00 98.00 100 TRP A C 1
ATOM 778 O O . TRP A 1 100 ? -20.791 4.834 5.234 1.00 98.00 100 TRP A O 1
ATOM 788 N N . TRP A 1 101 ? -18.666 5.600 5.163 1.00 97.88 101 TRP A N 1
ATOM 789 C CA . TRP A 1 101 ? -18.426 5.508 6.598 1.00 97.88 101 TRP A CA 1
ATOM 790 C C . TRP A 1 101 ? -18.985 6.746 7.291 1.00 97.88 101 TRP A C 1
ATOM 792 O O . TRP A 1 101 ? -18.892 7.853 6.759 1.00 97.88 101 TRP A O 1
ATOM 802 N N . GLN A 1 102 ? -19.583 6.546 8.455 1.00 96.50 102 GLN A N 1
ATOM 803 C CA . GLN A 1 102 ? -20.094 7.594 9.326 1.00 96.50 102 GLN A CA 1
ATOM 804 C C . GLN A 1 102 ? -19.322 7.583 10.642 1.00 96.50 102 GLN A C 1
ATOM 806 O O . GLN A 1 102 ? -18.844 6.541 11.092 1.00 96.50 102 GLN A O 1
ATOM 811 N N . GLU A 1 103 ? -19.220 8.746 11.278 1.00 93.00 103 GLU A N 1
ATOM 812 C CA . GLU A 1 103 ? -18.581 8.857 12.586 1.00 93.00 103 GLU A CA 1
ATOM 813 C C . GLU A 1 103 ? -19.258 7.910 13.593 1.00 93.00 103 GLU A C 1
ATOM 815 O O . GLU A 1 103 ? -20.482 7.906 13.735 1.00 93.00 103 GLU A O 1
ATOM 820 N N . GLY A 1 104 ? -18.463 7.082 14.275 1.00 91.50 104 GLY A N 1
ATOM 821 C CA . GLY A 1 104 ? -18.956 6.158 15.300 1.00 91.50 104 GLY A CA 1
ATOM 822 C C . GLY A 1 104 ? -19.702 4.912 14.798 1.00 91.50 104 GLY A C 1
ATOM 823 O O . GLY A 1 104 ? -20.208 4.156 15.623 1.00 91.50 104 GLY A O 1
ATOM 824 N N . ASP A 1 105 ? -19.753 4.640 13.489 1.00 95.31 105 ASP A N 1
ATOM 825 C CA . ASP A 1 105 ? -20.454 3.462 12.943 1.00 95.31 105 ASP A CA 1
ATOM 826 C C . ASP A 1 105 ? -19.647 2.144 12.998 1.00 95.31 105 ASP A C 1
ATOM 828 O O . ASP A 1 105 ? -20.122 1.092 12.557 1.00 95.31 105 ASP A O 1
ATOM 832 N N . GLY A 1 106 ? -18.419 2.202 13.525 1.00 93.81 106 GLY A N 1
ATOM 833 C CA . GLY A 1 106 ? -17.499 1.069 13.665 1.00 93.81 106 GLY A CA 1
ATOM 834 C C . GLY A 1 106 ? -16.758 0.668 12.382 1.00 93.81 106 GLY A C 1
ATOM 835 O O . GLY A 1 106 ? -15.951 -0.264 12.405 1.00 93.81 106 GLY A O 1
ATOM 836 N N . ASN A 1 107 ? -16.984 1.341 11.246 1.00 97.38 107 ASN A N 1
ATOM 837 C CA . ASN A 1 107 ? -16.291 1.010 10.001 1.00 97.38 107 ASN A CA 1
ATOM 838 C C . ASN A 1 107 ? -14.845 1.503 9.985 1.00 97.38 107 ASN A C 1
ATOM 840 O O . ASN A 1 107 ? -13.997 0.773 9.468 1.00 97.38 107 ASN A O 1
ATOM 844 N N . VAL A 1 108 ? -14.563 2.689 10.535 1.00 98.19 108 VAL A N 1
ATOM 845 C CA . VAL A 1 108 ? -13.218 3.277 10.553 1.00 98.19 108 VAL A CA 1
ATOM 846 C C . VAL A 1 108 ? -12.929 4.048 11.843 1.00 98.19 108 VAL A C 1
ATOM 848 O O . VAL A 1 108 ? -13.809 4.710 12.387 1.00 98.19 108 VAL A O 1
ATOM 851 N N . ARG A 1 109 ? -11.679 3.996 12.315 1.00 98.06 109 ARG A N 1
ATOM 852 C CA . ARG A 1 109 ? -11.110 4.941 13.288 1.00 98.06 109 ARG A CA 1
ATOM 853 C C . ARG A 1 109 ? -9.732 5.388 12.816 1.00 98.06 109 ARG A C 1
ATOM 855 O O . ARG A 1 109 ? -8.943 4.566 12.347 1.00 98.06 109 ARG A O 1
ATOM 862 N N . TRP A 1 110 ? -9.447 6.675 12.970 1.00 98.06 110 TRP A N 1
ATOM 863 C CA . TRP A 1 110 ? -8.193 7.300 12.551 1.00 98.06 110 TRP A CA 1
ATOM 864 C C . TRP A 1 110 ? -7.362 7.644 13.783 1.00 98.06 110 TRP A C 1
ATOM 866 O O . TRP A 1 110 ? -7.755 8.501 14.577 1.00 98.06 110 TRP A O 1
ATOM 876 N N . LEU A 1 111 ? -6.237 6.958 13.960 1.00 98.31 111 LEU A N 1
ATOM 877 C CA . LEU A 1 111 ? -5.415 7.053 15.162 1.00 98.31 111 LEU A CA 1
ATOM 878 C C . LEU A 1 111 ? -4.028 7.612 14.836 1.00 98.31 111 LEU A C 1
ATOM 880 O O . LEU A 1 111 ? -3.467 7.347 13.772 1.00 98.31 111 LEU A O 1
ATOM 884 N N . ASN A 1 112 ? -3.446 8.356 15.770 1.00 97.94 112 ASN A N 1
ATOM 885 C CA . ASN A 1 112 ? -2.052 8.779 15.714 1.00 97.94 112 ASN A CA 1
ATOM 886 C C . ASN A 1 112 ? -1.104 7.630 16.124 1.00 97.94 112 ASN A C 1
ATOM 888 O O . ASN A 1 112 ? -1.523 6.513 16.445 1.00 97.94 112 ASN A O 1
ATOM 892 N N . ARG A 1 113 ? 0.206 7.901 16.151 1.00 97.31 113 ARG A N 1
ATOM 893 C CA . ARG A 1 113 ? 1.241 6.928 16.559 1.00 97.31 113 ARG A CA 1
ATOM 894 C C . ARG A 1 113 ? 1.114 6.409 18.001 1.00 97.31 113 ARG A C 1
ATOM 896 O O . ARG A 1 113 ? 1.753 5.425 18.338 1.00 97.31 113 ARG A O 1
ATOM 903 N N . ASN A 1 114 ? 0.313 7.058 18.843 1.00 97.56 114 ASN A N 1
ATOM 904 C CA . ASN A 1 114 ? 0.099 6.695 20.247 1.00 97.56 114 ASN A CA 1
ATOM 905 C C . ASN A 1 114 ? -1.258 5.990 20.464 1.00 97.56 114 ASN A C 1
ATOM 907 O O . ASN A 1 114 ? -1.771 5.975 21.583 1.00 97.56 114 ASN A O 1
ATOM 911 N N . ALA A 1 115 ? -1.871 5.478 19.390 1.00 97.88 115 ALA A N 1
ATOM 912 C CA . ALA A 1 115 ? -3.205 4.874 19.377 1.00 97.88 115 ALA A CA 1
ATOM 913 C C . ALA A 1 115 ? -4.346 5.784 19.879 1.00 97.88 115 ALA A C 1
ATOM 915 O O . ALA A 1 115 ? -5.395 5.290 20.289 1.00 97.88 115 ALA A O 1
ATOM 916 N N . GLN A 1 116 ? -4.171 7.107 19.834 1.00 98.00 116 GLN A N 1
ATOM 917 C CA . GLN A 1 116 ? -5.224 8.069 20.177 1.00 98.00 116 GLN A CA 1
ATOM 918 C C . GLN A 1 116 ? -5.895 8.610 18.913 1.00 98.00 116 GLN A C 1
ATOM 920 O O . GLN A 1 116 ? -5.215 8.721 17.891 1.00 98.00 116 GLN A O 1
ATOM 925 N N . PRO A 1 117 ? -7.189 8.982 18.948 1.00 97.56 117 PRO A N 1
ATOM 926 C CA . PRO A 1 117 ? -7.833 9.663 17.828 1.00 97.56 117 PRO A CA 1
ATOM 927 C C . PRO A 1 117 ? -7.039 10.896 17.388 1.00 97.56 117 PRO A C 1
ATOM 929 O O . PRO A 1 117 ? -6.613 11.687 18.231 1.00 97.56 117 PRO A O 1
ATOM 932 N N . LEU A 1 118 ? -6.850 11.061 16.077 1.00 97.50 118 LEU A N 1
ATOM 933 C CA . LEU A 1 118 ? -6.171 12.238 15.533 1.00 97.50 118 LEU A CA 1
ATOM 934 C C . LEU A 1 118 ? -6.916 13.521 15.914 1.00 97.50 118 LEU A C 1
ATOM 936 O O . LEU A 1 118 ? -8.102 13.689 15.622 1.00 97.50 118 LEU A O 1
ATOM 940 N N . THR A 1 119 ? -6.196 14.450 16.532 1.00 97.06 119 THR A N 1
ATOM 941 C CA . THR A 1 119 ? -6.692 15.797 16.824 1.00 97.06 119 THR A CA 1
ATOM 942 C C . THR A 1 119 ? -6.741 16.654 15.557 1.00 97.06 119 THR A C 1
ATOM 944 O O . THR A 1 119 ? -6.042 16.394 14.578 1.00 97.06 119 THR A O 1
ATOM 947 N N . ALA A 1 120 ? -7.522 17.739 15.572 1.00 96.62 120 ALA A N 1
ATOM 948 C CA . ALA A 1 120 ? -7.591 18.672 14.442 1.00 96.62 120 ALA A CA 1
ATOM 949 C C . ALA A 1 120 ? -6.216 19.259 14.058 1.00 96.62 120 ALA A C 1
ATOM 951 O O . ALA A 1 120 ? -5.947 19.468 12.878 1.00 96.62 120 ALA A O 1
ATOM 952 N N . GLY A 1 121 ? -5.335 19.495 15.038 1.00 97.25 121 GLY A N 1
ATOM 953 C CA . GLY A 1 121 ? -3.968 19.957 14.784 1.00 97.25 121 GLY A CA 1
ATOM 954 C C . GLY A 1 121 ? -3.116 18.901 14.080 1.00 97.25 121 GLY A C 1
ATOM 955 O O . GLY A 1 121 ? -2.436 19.214 13.105 1.00 97.25 121 GLY A O 1
ATOM 956 N N . GLU A 1 122 ? -3.200 17.640 14.511 1.00 97.31 122 GLU A N 1
ATOM 957 C CA . GLU A 1 122 ? -2.486 16.535 13.859 1.00 97.31 122 GLU A CA 1
ATOM 958 C C . GLU A 1 122 ? -3.007 16.265 12.443 1.00 97.31 122 GLU A C 1
ATOM 960 O O . GLU A 1 122 ? -2.214 15.963 11.558 1.00 97.31 122 GLU A O 1
ATOM 965 N N . TRP A 1 123 ? -4.306 16.446 12.187 1.00 95.94 123 TRP A N 1
ATOM 966 C CA . TRP A 1 123 ? -4.857 16.350 10.831 1.00 95.94 123 TRP A CA 1
ATOM 967 C C . TRP A 1 123 ? -4.249 17.360 9.854 1.00 95.94 123 TRP A C 1
ATOM 969 O O . TRP A 1 123 ? -4.108 17.055 8.674 1.00 95.94 123 TRP A O 1
ATOM 979 N N . GLN A 1 124 ? -3.916 18.562 10.326 1.00 95.56 124 GLN A N 1
ATOM 980 C CA . GLN A 1 124 ? -3.423 19.644 9.469 1.00 95.56 124 GLN A CA 1
ATOM 981 C C . GLN A 1 124 ? -1.895 19.687 9.383 1.00 95.56 124 GLN A C 1
ATOM 983 O O . GLN A 1 124 ? -1.345 20.030 8.341 1.00 95.56 124 GLN A O 1
ATOM 988 N N . GLN A 1 125 ? -1.211 19.406 10.494 1.00 93.75 125 GLN A N 1
ATOM 989 C CA . GLN A 1 125 ? 0.228 19.652 10.660 1.00 93.75 125 GLN A CA 1
ATOM 990 C C . GLN A 1 125 ? 0.957 18.495 11.356 1.00 93.75 125 GLN A C 1
ATOM 992 O O . GLN A 1 125 ? 2.127 18.624 11.717 1.00 93.75 125 GLN A O 1
ATOM 997 N N . GLY A 1 126 ? 0.278 17.371 11.587 1.00 89.88 126 GLY A N 1
ATOM 998 C CA . GLY A 1 126 ? 0.890 16.188 12.173 1.00 89.88 126 GLY A CA 1
ATOM 999 C C . GLY A 1 126 ? 1.943 15.574 11.255 1.00 89.88 126 GLY A C 1
ATOM 1000 O O . GLY A 1 126 ? 1.963 15.792 10.042 1.00 89.88 126 GLY A O 1
ATOM 1001 N N . ALA A 1 127 ? 2.822 14.765 11.844 1.00 91.00 127 ALA A N 1
ATOM 1002 C CA . ALA A 1 127 ? 3.695 13.908 11.056 1.00 91.00 127 ALA A CA 1
ATOM 1003 C C . ALA A 1 127 ? 2.845 12.990 10.163 1.00 91.00 127 ALA A C 1
ATOM 1005 O O . ALA A 1 127 ? 1.768 12.551 10.566 1.00 91.00 127 ALA A O 1
ATOM 1006 N N . ALA A 1 128 ? 3.350 12.670 8.970 1.00 94.38 128 ALA A N 1
ATOM 1007 C CA . ALA A 1 128 ? 2.686 11.791 8.009 1.00 94.38 128 ALA A CA 1
ATOM 1008 C C . ALA A 1 128 ? 2.759 10.314 8.452 1.00 94.38 128 ALA A C 1
ATOM 1010 O O . ALA A 1 128 ? 3.292 9.452 7.757 1.00 94.38 128 ALA A O 1
ATOM 1011 N N . CYS A 1 129 ? 2.271 10.026 9.654 1.00 95.62 129 CYS A N 1
ATOM 1012 C CA . CYS A 1 129 ? 2.225 8.705 10.244 1.00 95.62 129 CYS A CA 1
ATOM 1013 C C . CYS A 1 129 ? 0.907 8.511 10.999 1.00 95.62 129 CYS A C 1
ATOM 1015 O O . CYS A 1 129 ? 0.522 9.347 11.819 1.00 95.62 129 CYS A O 1
ATOM 1017 N N . MET A 1 130 ? 0.204 7.417 10.725 1.00 97.56 130 MET A N 1
ATOM 1018 C CA . MET A 1 130 ? -1.124 7.174 11.287 1.00 97.56 130 MET A CA 1
ATOM 1019 C C . MET A 1 130 ? -1.477 5.690 11.295 1.00 97.56 130 MET A C 1
ATOM 1021 O O . MET A 1 130 ? -0.842 4.877 10.621 1.00 97.56 130 MET A O 1
ATOM 1025 N N . GLN A 1 131 ? -2.538 5.355 12.020 1.00 98.62 131 GLN A N 1
ATOM 1026 C CA . GLN A 1 131 ? -3.152 4.036 12.009 1.00 98.62 131 GLN A CA 1
ATOM 1027 C C . GLN A 1 131 ? -4.621 4.158 11.594 1.00 98.62 131 GLN A C 1
ATOM 1029 O O . GLN A 1 131 ? -5.328 5.072 12.021 1.00 98.62 131 GLN A O 1
ATOM 1034 N N . ILE A 1 132 ? -5.080 3.237 10.755 1.00 98.56 132 ILE A N 1
ATOM 1035 C CA . ILE A 1 132 ? -6.443 3.180 10.231 1.00 98.56 132 ILE A CA 1
ATOM 1036 C C . ILE A 1 132 ? -7.042 1.860 10.697 1.00 98.56 132 ILE A C 1
ATOM 1038 O O . ILE A 1 132 ? -6.721 0.793 10.169 1.00 98.56 132 ILE A O 1
ATOM 1042 N N . GLN A 1 133 ? -7.897 1.925 11.713 1.00 98.44 133 GLN A N 1
ATOM 1043 C CA . GLN A 1 133 ? -8.599 0.752 12.213 1.00 98.44 133 GLN A CA 1
ATOM 1044 C C . GLN A 1 133 ? -9.888 0.564 11.419 1.00 98.44 133 GLN A C 1
ATOM 1046 O O . GLN A 1 133 ? -10.720 1.462 11.395 1.00 98.44 133 GLN A O 1
ATOM 1051 N N . LEU A 1 134 ? -10.070 -0.595 10.791 1.00 98.50 134 LEU A N 1
ATOM 1052 C CA . LEU A 1 134 ? -11.214 -0.919 9.945 1.00 98.50 134 LEU A CA 1
ATOM 1053 C C . LEU A 1 134 ? -12.057 -2.048 10.540 1.00 98.50 134 LEU A C 1
ATOM 1055 O O . LEU A 1 134 ? -11.542 -3.112 10.898 1.00 98.50 134 LEU A O 1
ATOM 1059 N N . SER A 1 135 ? -13.379 -1.850 10.567 1.00 97.50 135 SER A N 1
ATOM 1060 C CA . SER A 1 135 ? -14.354 -2.841 11.065 1.00 97.50 135 SER A CA 1
ATOM 1061 C C . SER A 1 135 ? -14.000 -3.389 12.457 1.00 97.50 135 SER A C 1
ATOM 1063 O O . SER A 1 135 ? -14.158 -4.584 12.703 1.00 97.50 135 SER A O 1
ATOM 1065 N N . ASP A 1 136 ? -13.404 -2.540 13.304 1.00 94.38 136 ASP A N 1
ATOM 1066 C CA . ASP A 1 136 ? -12.834 -2.820 14.633 1.00 94.38 136 ASP A CA 1
ATOM 1067 C C . ASP A 1 136 ? -11.810 -3.973 14.738 1.00 94.38 136 ASP A C 1
ATOM 1069 O O . ASP A 1 136 ? -11.234 -4.184 15.807 1.00 94.38 136 ASP A O 1
ATOM 1073 N N . ARG A 1 137 ? -11.542 -4.707 13.653 1.00 97.12 137 ARG A N 1
ATOM 1074 C CA . ARG A 1 137 ? -10.739 -5.940 13.645 1.00 97.12 137 ARG A CA 1
ATOM 1075 C C . ARG A 1 137 ? -9.439 -5.822 12.866 1.00 97.12 137 ARG A C 1
ATOM 1077 O O . ARG A 1 137 ? -8.521 -6.596 13.109 1.00 97.12 137 ARG A O 1
ATOM 1084 N N . TRP A 1 138 ? -9.362 -4.895 11.925 1.00 98.44 138 TRP A N 1
ATOM 1085 C CA . TRP A 1 138 ? -8.211 -4.728 11.046 1.00 98.44 138 TRP A CA 1
ATOM 1086 C C . TRP A 1 138 ? -7.529 -3.411 11.359 1.00 98.44 138 TRP A C 1
ATOM 1088 O O . TRP A 1 138 ? -8.210 -2.433 11.643 1.00 98.44 138 TRP A O 1
ATOM 1098 N N . LEU A 1 139 ? -6.207 -3.371 11.298 1.00 98.69 139 LEU A N 1
ATOM 1099 C CA . LEU A 1 139 ? -5.443 -2.162 11.571 1.00 98.69 139 LEU A CA 1
ATOM 1100 C C . LEU A 1 139 ? -4.356 -2.008 10.520 1.00 98.69 139 LEU A C 1
ATOM 1102 O O . LEU A 1 139 ? -3.443 -2.823 10.448 1.00 98.69 139 LEU A O 1
ATOM 1106 N N . LEU A 1 140 ? -4.471 -0.969 9.702 1.00 98.62 140 LEU A N 1
ATOM 1107 C CA . LEU A 1 140 ? -3.416 -0.528 8.797 1.00 98.62 140 LEU A CA 1
ATOM 1108 C C . LEU A 1 140 ? -2.545 0.477 9.539 1.00 98.62 140 LEU A C 1
ATOM 1110 O O . LEU A 1 140 ? -3.070 1.445 10.080 1.00 98.62 140 LEU A O 1
ATOM 1114 N N . THR A 1 141 ? -1.232 0.302 9.520 1.00 98.50 141 THR A N 1
ATOM 1115 C CA . THR A 1 141 ? -0.280 1.297 10.025 1.00 98.50 141 THR A CA 1
ATOM 1116 C C . THR A 1 141 ? 0.512 1.874 8.863 1.00 98.50 141 THR A C 1
ATOM 1118 O O . THR A 1 141 ? 1.026 1.131 8.032 1.00 98.50 141 THR A O 1
ATOM 1121 N N . LEU A 1 142 ? 0.605 3.199 8.787 1.00 97.88 142 LEU A N 1
ATOM 1122 C CA . LEU A 1 142 ? 1.264 3.924 7.703 1.00 97.88 142 LEU A CA 1
ATOM 1123 C C . LEU A 1 142 ? 2.324 4.843 8.299 1.00 97.88 142 LEU A C 1
ATOM 1125 O O . LEU A 1 142 ? 1.991 5.738 9.073 1.00 97.88 142 LEU A O 1
ATOM 1129 N N . ASN A 1 143 ? 3.583 4.652 7.916 1.00 97.75 143 ASN A N 1
ATOM 1130 C CA . ASN A 1 143 ? 4.664 5.592 8.177 1.00 97.75 143 ASN A CA 1
ATOM 1131 C C . ASN A 1 143 ? 5.130 6.182 6.845 1.00 97.75 143 ASN A C 1
ATOM 1133 O O . ASN A 1 143 ? 5.970 5.591 6.184 1.00 97.75 143 ASN A O 1
ATOM 1137 N N . ALA A 1 144 ? 4.617 7.343 6.448 1.00 96.81 144 ALA A N 1
ATOM 1138 C CA . ALA A 1 144 ? 5.060 8.041 5.240 1.00 96.81 144 ALA A CA 1
ATOM 1139 C C . ALA A 1 144 ? 6.224 9.018 5.505 1.00 96.81 144 ALA A C 1
ATOM 1141 O O . ALA A 1 144 ? 6.533 9.855 4.658 1.00 96.81 144 ALA A O 1
ATOM 1142 N N . THR A 1 145 ? 6.865 8.939 6.675 1.00 96.44 145 THR A N 1
ATOM 1143 C CA . THR A 1 145 ? 8.048 9.747 6.998 1.00 96.44 145 THR A CA 1
ATOM 1144 C C . THR A 1 145 ? 9.335 9.079 6.503 1.00 96.44 145 THR A C 1
ATOM 1146 O O . THR A 1 145 ? 9.356 7.889 6.178 1.00 96.44 145 THR A O 1
ATOM 1149 N N . ALA A 1 146 ? 10.425 9.849 6.463 1.00 93.81 146 ALA A N 1
ATOM 1150 C CA . ALA A 1 146 ? 11.744 9.364 6.061 1.00 93.81 146 ALA A CA 1
ATOM 1151 C C . ALA A 1 146 ? 12.507 8.617 7.168 1.00 93.81 146 ALA A C 1
ATOM 1153 O O . ALA A 1 146 ? 13.574 8.072 6.895 1.00 93.81 146 ALA A O 1
ATOM 1154 N N . GLU A 1 147 ? 11.949 8.555 8.376 1.00 94.69 147 GLU A N 1
ATOM 1155 C CA . GLU A 1 147 ? 12.574 7.950 9.549 1.00 94.69 147 GLU A CA 1
ATOM 1156 C C . GLU A 1 147 ? 11.807 6.706 10.001 1.00 94.69 147 GLU A C 1
ATOM 1158 O O . GLU A 1 147 ? 10.626 6.527 9.693 1.00 94.69 147 GLU A O 1
ATOM 1163 N N . VAL A 1 148 ? 12.477 5.838 10.758 1.00 95.56 148 VAL A N 1
ATOM 1164 C CA . VAL A 1 148 ? 11.804 4.748 11.476 1.00 95.56 148 VAL A CA 1
ATOM 1165 C C . VAL A 1 148 ? 10.995 5.346 12.627 1.00 95.56 148 VAL A C 1
ATOM 1167 O O . VAL A 1 148 ? 11.490 6.207 13.353 1.00 95.56 148 VAL A O 1
ATOM 1170 N N . VAL A 1 149 ? 9.750 4.899 12.794 1.00 96.56 149 VAL A N 1
ATOM 1171 C CA . VAL A 1 149 ? 8.838 5.410 13.825 1.00 96.56 149 VAL A CA 1
ATOM 1172 C C . VAL A 1 149 ? 8.228 4.259 14.607 1.00 96.56 149 VAL A C 1
ATOM 1174 O O . VAL A 1 149 ? 7.666 3.332 14.026 1.00 96.56 149 VAL A O 1
ATOM 1177 N N . ASP A 1 150 ? 8.261 4.377 15.930 1.00 97.94 150 ASP A N 1
ATOM 1178 C CA . ASP A 1 150 ? 7.520 3.491 16.820 1.00 97.94 150 ASP A CA 1
ATOM 1179 C C . ASP A 1 150 ? 6.059 3.938 16.906 1.00 97.94 150 ASP A C 1
ATOM 1181 O O . ASP A 1 150 ? 5.760 5.102 17.193 1.00 97.94 150 ASP A O 1
ATOM 1185 N N . MET A 1 151 ? 5.143 3.002 16.655 1.00 98.19 151 MET A N 1
ATOM 1186 C CA . MET A 1 151 ? 3.704 3.211 16.800 1.00 98.19 151 MET A CA 1
ATOM 1187 C C . MET A 1 151 ? 3.140 2.254 17.834 1.00 98.19 151 MET A C 1
ATOM 1189 O O 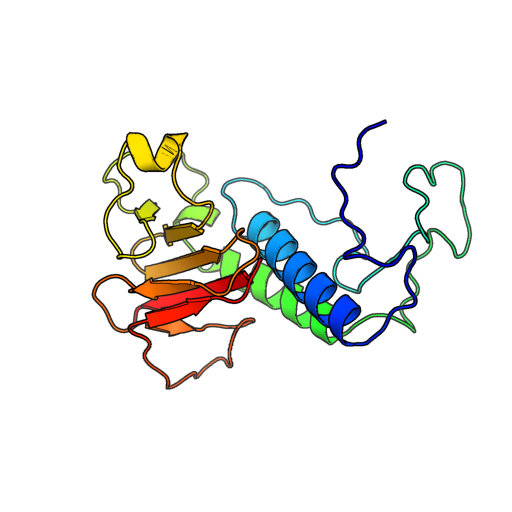. MET A 1 151 ? 3.165 1.040 17.640 1.00 98.19 151 MET A O 1
ATOM 1193 N N . VAL A 1 152 ? 2.595 2.801 18.913 1.00 98.38 152 VAL A N 1
ATOM 1194 C CA . VAL A 1 152 ? 1.818 2.041 19.891 1.00 98.38 152 VAL A CA 1
ATOM 1195 C C . VAL A 1 152 ? 0.498 1.649 19.235 1.00 98.38 152 VAL A C 1
ATOM 1197 O O . VAL A 1 152 ? -0.229 2.521 18.759 1.00 98.38 152 VAL A O 1
ATOM 1200 N N . LEU A 1 153 ? 0.200 0.352 19.184 1.00 98.56 153 LEU A N 1
ATOM 1201 C CA . LEU A 1 153 ? -1.055 -0.173 18.648 1.00 98.56 153 LEU A CA 1
ATOM 1202 C C . LEU A 1 153 ? -2.183 -0.004 19.687 1.00 98.56 153 LEU A C 1
ATOM 1204 O O . LEU A 1 153 ? -1.911 0.001 20.890 1.00 98.56 153 LEU A O 1
ATOM 1208 N N . PRO A 1 154 ? -3.450 0.158 19.261 1.00 98.06 154 PRO A N 1
ATOM 1209 C CA . PRO A 1 154 ? -4.586 0.263 20.174 1.00 98.06 154 PRO A CA 1
ATOM 1210 C C . PRO A 1 154 ? -4.776 -1.010 20.999 1.00 98.06 154 PRO A C 1
ATOM 1212 O O . PRO A 1 154 ? -4.265 -2.074 20.656 1.00 98.06 154 PRO A O 1
ATOM 1215 N N . GLU A 1 155 ? -5.566 -0.915 22.066 1.00 96.56 155 GLU A N 1
ATOM 1216 C CA . GLU A 1 155 ? -5.861 -2.048 22.944 1.00 96.56 155 GLU A CA 1
ATOM 1217 C C . GLU A 1 155 ? -6.348 -3.286 22.163 1.00 96.56 155 GLU A C 1
ATOM 1219 O O . GLU A 1 155 ? -7.245 -3.214 21.311 1.00 96.56 155 GLU A O 1
ATOM 1224 N N . GLY A 1 156 ? -5.742 -4.434 22.469 1.00 95.56 156 GLY A N 1
ATOM 1225 C CA . GLY A 1 156 ? -6.062 -5.729 21.880 1.00 95.56 156 GLY A CA 1
ATOM 1226 C C . GLY A 1 156 ? -4.826 -6.539 21.498 1.00 95.56 156 GLY A C 1
ATOM 1227 O O . GLY A 1 156 ? -3.699 -6.048 21.503 1.00 95.56 156 GLY A O 1
ATOM 1228 N N . GLU A 1 157 ? -5.051 -7.802 21.143 1.00 97.31 157 GLU A N 1
ATOM 1229 C CA . GLU A 1 157 ? -4.000 -8.690 20.644 1.00 97.31 157 GLU A CA 1
ATOM 1230 C C . GLU A 1 157 ? -3.898 -8.599 19.120 1.00 97.31 157 GLU A C 1
ATOM 1232 O O . GLU A 1 157 ? -4.663 -9.242 18.391 1.00 97.31 157 GLU A O 1
ATOM 1237 N N . TRP A 1 158 ? -2.948 -7.796 18.643 1.00 98.12 158 TRP A N 1
ATOM 1238 C CA . TRP A 1 158 ? -2.720 -7.549 17.220 1.00 98.12 158 TRP A CA 1
ATOM 1239 C C . TRP A 1 158 ? -1.621 -8.440 16.654 1.00 98.12 158 TRP A C 1
ATOM 1241 O O . TRP A 1 158 ? -0.526 -8.516 17.207 1.00 98.12 158 TRP A O 1
ATOM 1251 N N . ARG A 1 159 ? -1.898 -9.075 15.514 1.00 98.19 159 ARG A N 1
ATOM 1252 C CA . ARG A 1 159 ? -0.954 -9.942 14.792 1.00 98.19 159 ARG A CA 1
ATOM 1253 C C . ARG A 1 159 ? -0.818 -9.458 13.360 1.00 98.19 159 ARG A C 1
ATOM 1255 O O . ARG A 1 159 ? -1.832 -9.186 12.718 1.00 98.19 159 ARG A O 1
ATOM 1262 N N . ALA A 1 160 ? 0.412 -9.336 12.858 1.00 98.12 160 ALA A N 1
ATOM 1263 C CA . ALA A 1 160 ? 0.622 -9.008 11.448 1.00 98.12 160 ALA A CA 1
ATOM 1264 C C . ALA A 1 160 ? 0.072 -10.150 10.590 1.00 98.12 160 ALA A C 1
ATOM 1266 O O . ALA A 1 160 ? 0.276 -11.313 10.940 1.00 98.12 160 ALA A O 1
ATOM 1267 N N . VAL A 1 161 ? -0.605 -9.819 9.493 1.00 97.94 161 VAL A N 1
ATOM 1268 C CA . VAL A 1 161 ? -1.223 -10.800 8.588 1.00 97.94 161 VAL A CA 1
ATOM 1269 C C . VAL A 1 161 ? -0.526 -10.834 7.229 1.00 97.94 161 VAL A C 1
ATOM 1271 O O . VAL A 1 161 ? 0.163 -9.872 6.873 1.00 97.94 161 VAL A O 1
ATOM 1274 N N . PRO A 1 162 ? -0.723 -11.892 6.422 1.00 97.62 162 PRO A N 1
ATOM 1275 C CA . PRO A 1 162 ? -0.282 -11.888 5.036 1.00 97.62 162 PRO A CA 1
ATOM 1276 C C . PRO A 1 162 ? -0.800 -10.666 4.263 1.00 97.62 162 PRO A C 1
ATOM 1278 O O . PRO A 1 162 ? -1.961 -10.279 4.433 1.00 97.62 162 PRO A O 1
ATOM 1281 N N . PRO A 1 163 ? 0.031 -10.069 3.390 1.00 97.88 163 PRO A N 1
ATOM 1282 C CA . PRO A 1 163 ? 1.383 -10.509 3.012 1.00 97.88 163 PRO A CA 1
ATOM 1283 C C . PRO A 1 163 ? 2.537 -9.979 3.890 1.00 97.88 163 PRO A C 1
ATOM 1285 O O . PRO A 1 163 ? 3.698 -10.154 3.533 1.00 97.88 163 PRO A O 1
ATOM 1288 N N . PHE A 1 164 ? 2.257 -9.318 5.015 1.00 97.06 164 PHE A N 1
ATOM 1289 C CA . PHE A 1 164 ? 3.281 -8.707 5.878 1.00 97.06 164 PHE A CA 1
ATOM 1290 C C . PHE A 1 164 ? 3.929 -9.696 6.855 1.00 97.06 164 PHE A C 1
ATOM 1292 O O . PHE A 1 164 ? 5.032 -9.457 7.341 1.00 97.06 164 PHE A O 1
ATOM 1299 N N . ALA A 1 165 ? 3.248 -10.806 7.136 1.00 95.69 165 ALA A N 1
ATOM 1300 C CA . ALA A 1 165 ? 3.744 -11.940 7.908 1.00 95.69 165 ALA A CA 1
ATOM 1301 C C . ALA A 1 165 ? 3.095 -13.247 7.412 1.00 95.69 165 ALA A C 1
ATOM 1303 O O . ALA A 1 165 ? 2.236 -13.219 6.530 1.00 95.69 165 ALA A O 1
ATOM 1304 N N . GLY A 1 166 ? 3.504 -14.394 7.964 1.00 89.50 166 GLY A N 1
ATOM 1305 C CA . GLY A 1 166 ? 2.871 -15.691 7.678 1.00 89.50 166 GLY A CA 1
ATOM 1306 C C . GLY A 1 166 ? 1.432 -15.793 8.212 1.00 89.50 166 GLY A C 1
ATOM 1307 O O . GLY A 1 166 ? 1.051 -15.032 9.099 1.00 89.50 166 GLY A O 1
ATOM 1308 N N . GLU A 1 167 ? 0.639 -16.733 7.680 1.00 84.94 167 GLU A N 1
ATOM 1309 C CA . GLU A 1 167 ? -0.786 -16.920 8.034 1.00 84.94 167 GLU A CA 1
ATOM 1310 C C . GLU A 1 167 ? -1.017 -17.141 9.535 1.00 84.94 167 GLU A C 1
ATOM 1312 O O . GLU A 1 167 ? -1.890 -16.497 10.114 1.00 84.94 167 GLU A O 1
ATOM 1317 N N . ASP A 1 168 ? -0.181 -17.957 10.175 1.00 87.88 168 ASP A N 1
ATOM 1318 C CA . ASP A 1 168 ? -0.293 -18.307 11.595 1.00 87.88 168 ASP A CA 1
ATOM 1319 C C . ASP A 1 168 ? 0.733 -17.559 12.455 1.00 87.88 168 ASP A C 1
ATOM 1321 O O . ASP A 1 168 ? 1.413 -18.148 13.295 1.00 87.88 168 ASP A O 1
ATOM 1325 N N . ASN A 1 169 ? 0.900 -16.253 12.225 1.00 91.50 169 ASN A N 1
ATOM 1326 C CA . ASN A 1 169 ? 1.857 -15.442 12.973 1.00 91.50 169 ASN A CA 1
ATOM 1327 C C . ASN A 1 169 ? 1.544 -15.449 14.493 1.00 91.50 169 ASN A C 1
ATOM 1329 O O . ASN A 1 169 ? 0.557 -14.838 14.933 1.00 91.50 169 ASN A O 1
ATOM 1333 N N . PRO A 1 170 ? 2.388 -16.080 15.338 1.00 90.19 170 PRO A N 1
ATOM 1334 C CA . PRO A 1 170 ? 2.122 -16.195 16.767 1.00 90.19 170 PRO A CA 1
ATOM 1335 C C . PRO A 1 170 ? 2.468 -14.907 17.527 1.00 90.19 170 PRO A C 1
ATOM 1337 O O . PRO A 1 170 ? 2.131 -14.788 18.707 1.00 90.19 170 PRO A O 1
ATOM 1340 N N . VAL A 1 171 ? 3.116 -13.942 16.871 1.00 93.94 171 VAL A N 1
ATOM 1341 C CA . VAL A 1 171 ? 3.626 -12.728 17.505 1.00 93.94 171 VAL A CA 1
ATOM 1342 C C . VAL A 1 171 ? 2.493 -11.730 17.719 1.00 93.94 171 VAL A C 1
ATOM 1344 O O . VAL A 1 171 ? 1.969 -11.150 16.767 1.00 93.94 171 VAL A O 1
ATOM 1347 N N . ILE A 1 172 ? 2.141 -11.523 18.988 1.00 95.00 172 ILE A N 1
ATOM 1348 C CA . ILE A 1 172 ? 1.303 -10.401 19.411 1.00 95.00 172 ILE A CA 1
ATOM 1349 C C . ILE A 1 172 ? 2.187 -9.166 19.487 1.00 95.00 172 ILE A C 1
ATOM 1351 O O . ILE A 1 172 ? 3.269 -9.201 20.073 1.00 95.00 172 ILE A O 1
ATOM 1355 N N . MET A 1 173 ? 1.707 -8.070 18.919 1.00 94.56 173 MET A N 1
ATOM 1356 C CA . MET A 1 173 ? 2.438 -6.822 18.893 1.00 94.56 173 MET A CA 1
ATOM 1357 C C . MET A 1 173 ? 1.673 -5.726 19.626 1.00 94.56 173 MET A C 1
ATOM 1359 O O . MET A 1 173 ? 0.485 -5.523 19.397 1.00 94.56 173 MET A O 1
ATOM 1363 N N . ALA A 1 174 ? 2.381 -5.019 20.505 1.00 96.56 174 ALA A N 1
ATOM 1364 C CA . ALA A 1 174 ? 1.889 -3.818 21.178 1.00 96.56 174 ALA A CA 1
ATOM 1365 C C . ALA A 1 174 ? 2.481 -2.537 20.567 1.00 96.56 174 ALA A C 1
ATOM 1367 O O . ALA A 1 174 ? 1.849 -1.486 20.601 1.00 96.56 174 ALA A O 1
ATOM 1368 N N . VAL A 1 175 ? 3.683 -2.627 19.988 1.00 97.69 175 VAL A N 1
ATOM 1369 C CA . VAL A 1 175 ? 4.375 -1.520 19.319 1.00 97.69 175 VAL A CA 1
ATOM 1370 C C . VAL A 1 175 ? 4.886 -2.003 17.970 1.00 97.69 175 VAL A C 1
ATOM 1372 O O . VAL A 1 175 ? 5.600 -3.000 17.900 1.00 97.69 175 VAL A O 1
ATOM 1375 N N . TRP A 1 176 ? 4.521 -1.305 16.900 1.00 97.88 176 TRP A N 1
ATOM 1376 C CA . TRP A 1 176 ? 5.079 -1.523 15.573 1.00 97.88 176 TRP A CA 1
ATOM 1377 C C . TRP A 1 176 ? 6.286 -0.616 15.350 1.00 97.88 176 TRP A C 1
ATOM 1379 O O . TRP A 1 176 ? 6.158 0.606 15.390 1.00 97.88 176 TRP A O 1
ATOM 1389 N N . HIS A 1 177 ? 7.437 -1.215 15.056 1.00 97.06 177 HIS A N 1
ATOM 1390 C CA . HIS A 1 177 ? 8.624 -0.505 14.580 1.00 97.06 177 HIS A CA 1
ATOM 1391 C C . HIS A 1 177 ? 8.488 -0.264 13.071 1.00 97.06 177 HIS A C 1
ATOM 1393 O O . HIS A 1 177 ? 8.901 -1.090 12.256 1.00 97.06 177 HIS A O 1
ATOM 1399 N N . GLY A 1 178 ? 7.829 0.833 12.697 1.00 94.00 178 GLY A N 1
ATOM 1400 C CA . GLY A 1 178 ? 7.481 1.149 11.317 1.00 94.00 178 GLY A CA 1
ATOM 1401 C C . GLY A 1 178 ? 8.675 1.678 10.523 1.00 94.00 178 GLY A C 1
ATOM 1402 O O . GLY A 1 178 ? 9.137 2.782 10.818 1.00 94.00 178 GLY A O 1
ATOM 1403 N N . PRO A 1 179 ? 9.160 0.970 9.483 1.00 94.88 179 PRO A N 1
ATOM 1404 C CA . PRO A 1 179 ? 10.228 1.476 8.625 1.00 94.88 179 PRO A CA 1
ATOM 1405 C C . PRO A 1 179 ? 9.838 2.795 7.950 1.00 94.88 179 PRO A C 1
ATOM 1407 O O . PRO A 1 179 ? 8.651 3.070 7.766 1.00 94.88 179 PRO A O 1
ATOM 1410 N N . ALA A 1 180 ? 10.831 3.580 7.533 1.00 94.25 180 ALA A N 1
ATOM 1411 C CA . ALA A 1 180 ? 10.609 4.766 6.710 1.00 94.25 180 ALA A CA 1
ATOM 1412 C C . ALA A 1 180 ? 9.812 4.412 5.443 1.00 94.25 180 ALA A C 1
ATOM 1414 O O . ALA A 1 180 ? 10.164 3.462 4.739 1.00 94.25 180 ALA A O 1
ATOM 1415 N N . HIS A 1 181 ? 8.770 5.185 5.134 1.00 95.31 181 HIS A N 1
ATOM 1416 C CA . HIS A 1 181 ? 7.833 4.925 4.027 1.00 95.31 181 HIS A CA 1
ATOM 1417 C C . HIS A 1 181 ? 7.159 3.535 4.089 1.00 95.31 181 HIS A C 1
ATOM 1419 O O . HIS A 1 181 ? 6.768 2.980 3.060 1.00 95.31 181 HIS A O 1
ATOM 1425 N N . GLY A 1 182 ? 7.069 2.944 5.284 1.00 94.50 182 GLY A N 1
ATOM 1426 C CA . GLY A 1 182 ? 6.563 1.597 5.515 1.00 94.50 182 GLY A CA 1
ATOM 1427 C C . GLY A 1 182 ? 5.056 1.531 5.756 1.00 94.50 182 GLY A C 1
ATOM 1428 O O . GLY A 1 182 ? 4.423 2.480 6.223 1.00 94.50 182 GLY A O 1
ATOM 1429 N N . VAL A 1 183 ? 4.492 0.352 5.501 1.00 98.00 183 VAL A N 1
ATOM 1430 C CA . VAL A 1 183 ? 3.113 -0.014 5.843 1.00 98.00 183 VAL A CA 1
ATOM 1431 C C . VAL A 1 183 ? 3.084 -1.418 6.442 1.00 98.00 183 VAL A C 1
ATOM 1433 O O . VAL A 1 183 ? 3.912 -2.259 6.086 1.00 98.00 183 VAL A O 1
ATOM 1436 N N . CYS A 1 184 ? 2.134 -1.684 7.333 1.00 98.38 184 CYS A N 1
ATOM 1437 C CA . CYS A 1 184 ? 1.811 -3.036 7.776 1.00 98.38 184 CYS A CA 1
ATOM 1438 C C . CYS A 1 184 ? 0.307 -3.166 8.041 1.00 98.38 184 CYS A C 1
ATOM 1440 O O . CYS A 1 184 ? -0.381 -2.168 8.268 1.00 98.38 184 CYS A O 1
ATOM 1442 N N . VAL A 1 185 ? -0.206 -4.397 8.004 1.00 98.56 185 VAL A N 1
ATOM 1443 C CA . VAL A 1 185 ? -1.591 -4.701 8.371 1.00 98.56 185 VAL A CA 1
ATOM 1444 C C . VAL A 1 185 ? -1.626 -5.739 9.474 1.00 98.56 185 VAL A C 1
ATOM 1446 O O . VAL A 1 185 ? -0.995 -6.794 9.378 1.00 98.56 185 VAL A O 1
ATOM 1449 N N . PHE A 1 186 ? -2.426 -5.447 10.492 1.00 98.56 186 PHE A N 1
ATOM 1450 C CA . PHE A 1 186 ? -2.688 -6.317 11.622 1.00 98.56 186 PHE A CA 1
ATOM 1451 C C . PHE A 1 186 ? -4.145 -6.744 11.655 1.00 98.56 186 PHE A C 1
ATOM 1453 O O . PHE A 1 186 ? -5.047 -6.021 11.222 1.00 98.56 186 PHE A O 1
ATOM 1460 N N . GLN A 1 187 ? -4.370 -7.915 12.232 1.00 98.06 187 GLN A N 1
ATOM 1461 C CA . GLN A 1 187 ? -5.683 -8.395 12.610 1.00 98.06 187 GLN A CA 1
ATOM 1462 C C . GLN A 1 187 ? -5.721 -8.583 14.123 1.00 98.06 187 GLN A C 1
ATOM 1464 O O . GLN A 1 187 ? -4.784 -9.123 14.715 1.00 98.06 187 GLN A O 1
ATOM 1469 N N . ARG A 1 188 ? -6.813 -8.135 14.739 1.00 96.38 188 ARG A N 1
ATOM 1470 C CA . ARG A 1 188 ? -7.120 -8.420 16.135 1.00 96.38 188 ARG A CA 1
ATOM 1471 C C . ARG A 1 188 ? -7.715 -9.820 16.256 1.00 96.38 188 ARG A C 1
ATOM 1473 O O . ARG A 1 188 ? -8.616 -10.176 15.477 1.00 96.38 188 ARG A O 1
ATOM 1480 N N . SER A 1 189 ? -7.186 -10.573 17.219 1.00 87.31 189 SER A N 1
ATOM 1481 C CA . SER A 1 189 ? -7.683 -11.900 17.609 1.00 87.31 189 SER A CA 1
ATOM 1482 C C . SER A 1 189 ? -9.139 -11.810 18.074 1.00 87.31 189 SER A C 1
ATOM 1484 O O . SER A 1 189 ? -9.465 -10.842 18.799 1.00 87.31 189 SER A O 1
#

Radius of gyration: 17.98 Å; chains: 1; bounding box: 44×38×53 Å

Secondary structure (DSSP, 8-state):
-------TTSSSS---HHHHHHHHHHHHHHHHHHHHSSS---PPTTGGGT---TT-S--TT--STTTS--GGG--HHHHHHHHHHHHHHHT-HHHHS-----TTSSSEEEE-TTSSBPPHHHHHHS-SEEEEEETTTEEEEEE-SSS-EEEEPPSS-EEE-TTTS-TT----BSEEEE-TTEEEEEEE-

Foldseek 3Di:
DCPVDDQQPDQWDDDDPVSVVVVVQLLLLVLLCQLQDADDRDDDPQSLFPQALRPDPDCPVDPDPSPDRDPVSGHVLSNQQNVFSNVVLVVFCLRPVNDDDDPPPQAWAKAALARHGDDPCCVVPNQPWIWIQGSVWKIKTFAQAQAWDKGFHDDAFKFWDPPVDDHPGPDGDRIDRAGHRHMTMIGGD

InterPro domains:
  IPR013780 Glycosyl hydrolase, all-beta [G3DSA:2.60.40.1180] (104-188)
  IPR017853 Glycoside hydrolase superfamily [SSF51445] (1-99)
  IPR040784 Glycogen debranching enzyme, C-terminal domain [PF18390] (102-186)

pLDDT: mean 96.53, std 4.01, range [51.59, 98.88]

Organism: Klebsiella variicola (NCBI:txid244366)